Protein AF-A0A800DNU8-F1 (afdb_monomer)

pLDDT: mean 86.19, std 14.52, range [31.02, 97.62]

Secondary structure (DSSP, 8-state):
-PPPTTEEEEEEEEEEE--HHHHHHHHHHHHHHHHHHHHHHHHHHHHHHHHHHHHHHH---PPP--HHHHHHHHHHHHT--HHHHHHHHHHHHHHHHHHHHHHHHHHHHHHHHHHHHHHHHHH---HHHHHHHHHHHHHHHHHHHHHHHHHHTT--PPP-TT-HHHHHHHHTTSS-HHHHHHHHH-EEEE---TTSTTS-SSEEEEEETTEEEEEEE-GGG--STT---EEEEEEEE-HHHHHHHHHHHHTT---EEEEEE-TTS-EEEEEEEEEE--------TT---------

Mean predicted aligned error: 9.0 Å

Radius of gyration: 24.78 Å; Cα contacts (8 Å, |Δi|>4): 376; chains: 1; bounding box: 62×66×59 Å

Foldseek 3Di:
DPDDPFKDKDKFKWFWDFDPVCLVLVLLLLQLLLVLLVQLLVVVQVQLLVCLVCCVPPVDDDDHPPLVVSLVVSCVVSLFDSQSSNVSNVVSVVVLVVQLVVLVVLLVVLVVVLVVLVVVLVVDPDPVVNVVSVVVSVVSVVVNVVSVVCNVSVHGPDDDQLDPVVVVCVVVVNDDPVRSSCSRRFKGKWWFDPVDFQQTDQWHWDQDPVAIKIKGFSSNPPPDDDGGDIGITDIGGDPVCRVVVVVCVVVRFHWMWMWGQDPVRITMIIIIGMDGHPPPPDDCPVHDDDDDPDD

Nearest PDB structures (foldseek):
  3a8p-assembly1_A  TM=5.019E-01  e=1.458E-01  Mus musculus
  4l0r-assembly1_A  TM=8.078E-01  e=3.879E+00  Homo sapiens
  4l0r-assembly1_B  TM=8.069E-01  e=5.446E+00  Homo sapiens
  6h2d-assembly1_R  TM=3.358E-01  e=1.967E+00  Aeromonas hydrophila subsp. hydrophila AL09-71
  4afl-assembly2_F  TM=3.976E-01  e=5.763E+00  Homo sapiens

Sequence (295 aa):
MPRSENTLTTTIVGEWIISEDDKKDVDDEMRLFQCAVRIAFNRLLDGISKRHRQSQEKGLALSPCLFGDVEKLVASMFNINSRYAKDAVMQARSIISSQKELVKQHKDEKERAIKGLRKKLDSISNEDKRESISAKIEQLQQELLILEQHIENSTIPKVIFGGRENFEKRVNGKLSNADWKNLRNNKLYSRGDKSKEGGNLNTKIEIVPEGFSLSVAISHKVESPKTAPRVTGKLFLDVRRRERLREHLEDGGIYSIELIRGLDNVYRVHITFDEFVPCQVVSFSAGAIGVDVNP

Solvent-accessible surface area (backbone atoms only — not comparable to full-atom values): 16549 Å² total; per-residue (Å²): 130,86,79,65,98,46,60,46,80,47,74,49,69,30,39,52,51,62,59,80,83,52,46,60,55,53,49,50,46,16,33,40,45,33,49,33,20,53,53,34,34,53,52,53,49,52,55,48,58,53,45,60,54,45,50,75,73,60,83,52,89,74,79,68,87,43,70,66,55,52,26,52,50,35,13,66,75,52,45,37,45,70,64,54,18,46,40,22,42,50,50,22,49,52,50,55,52,50,48,50,52,48,47,52,52,53,42,58,50,46,53,52,48,44,56,53,49,54,60,49,50,76,72,52,83,55,62,73,61,40,51,55,51,50,54,52,42,52,54,49,49,57,56,42,52,55,42,50,52,26,60,77,70,72,48,66,80,90,82,54,84,49,40,61,68,54,48,52,31,39,74,70,68,75,36,54,74,65,58,52,50,42,59,45,22,31,42,40,64,44,69,37,38,92,94,42,88,74,15,18,88,54,55,31,74,44,87,44,99,94,48,37,34,39,33,38,53,33,39,70,68,50,86,55,101,82,65,50,53,66,54,67,26,45,38,48,60,56,76,89,56,46,57,62,52,47,55,39,52,75,72,65,44,49,39,28,39,41,38,36,49,45,97,85,70,48,35,34,36,37,40,36,34,74,43,79,50,80,82,80,79,84,67,62,89,84,58,82,84,87,79,86,82,80,130

Structure (mmCIF, N/CA/C/O backbone):
data_AF-A0A800DNU8-F1
#
_entry.id   AF-A0A800DNU8-F1
#
loop_
_atom_site.group_PDB
_atom_site.id
_atom_site.type_symbol
_atom_site.label_atom_id
_atom_site.label_alt_id
_atom_site.label_comp_id
_atom_site.label_asym_id
_atom_site.label_entity_id
_atom_site.label_seq_id
_atom_site.pdbx_PDB_ins_code
_atom_site.Cartn_x
_atom_site.Cartn_y
_atom_site.Cartn_z
_atom_site.occupancy
_atom_site.B_iso_or_equiv
_atom_site.auth_seq_id
_atom_site.auth_comp_id
_atom_site.auth_asym_id
_atom_site.auth_atom_id
_atom_site.pdbx_PDB_model_num
ATOM 1 N N . MET A 1 1 ? 15.092 10.674 9.848 1.00 34.03 1 MET A N 1
ATOM 2 C CA . MET A 1 1 ? 15.661 11.996 9.528 1.00 34.03 1 MET A CA 1
ATOM 3 C C . MET A 1 1 ? 14.674 13.029 10.045 1.00 34.03 1 MET A C 1
ATOM 5 O O . MET A 1 1 ? 13.503 12.886 9.705 1.00 34.03 1 MET A O 1
ATOM 9 N N . PRO A 1 2 ? 15.077 13.966 10.918 1.00 31.02 2 PRO A N 1
ATOM 10 C CA . PRO A 1 2 ? 14.226 15.101 11.267 1.00 31.02 2 PRO A CA 1
ATOM 11 C C . PRO A 1 2 ? 13.916 15.891 9.986 1.00 31.02 2 PRO A C 1
ATOM 13 O O . PRO A 1 2 ? 14.801 16.069 9.148 1.00 31.02 2 PRO A O 1
ATOM 16 N N . ARG A 1 3 ? 12.647 16.262 9.790 1.00 38.47 3 ARG A N 1
ATOM 17 C CA . ARG A 1 3 ? 12.198 17.050 8.634 1.00 38.47 3 ARG A CA 1
ATOM 18 C C . ARG A 1 3 ? 12.849 18.430 8.719 1.00 38.47 3 ARG A C 1
ATOM 20 O O . ARG A 1 3 ? 12.732 19.074 9.756 1.00 38.47 3 ARG A O 1
ATOM 27 N N . SER A 1 4 ? 13.537 18.868 7.667 1.00 48.34 4 SER A N 1
ATOM 28 C CA . SER A 1 4 ? 13.873 20.283 7.522 1.00 48.34 4 SER A CA 1
ATOM 29 C C . SER A 1 4 ? 12.564 21.052 7.338 1.00 48.34 4 SER A C 1
ATOM 31 O O . SER A 1 4 ? 11.696 20.618 6.580 1.00 48.34 4 SER A O 1
ATOM 33 N N . GLU A 1 5 ? 12.410 22.172 8.042 1.00 56.84 5 GLU A N 1
ATOM 34 C CA . GLU A 1 5 ? 11.156 22.939 8.164 1.00 56.84 5 GLU A CA 1
ATOM 35 C C . GLU A 1 5 ? 10.593 23.482 6.829 1.00 56.84 5 GLU A C 1
ATOM 37 O O . GLU A 1 5 ? 9.474 23.978 6.802 1.00 56.84 5 GLU A O 1
ATOM 42 N N . ASN A 1 6 ? 11.302 23.298 5.706 1.00 67.88 6 ASN A N 1
ATOM 43 C CA . ASN A 1 6 ? 10.993 23.871 4.390 1.00 67.88 6 ASN A CA 1
ATOM 44 C C . ASN A 1 6 ? 10.852 22.821 3.266 1.00 67.88 6 ASN A C 1
ATOM 46 O O . ASN A 1 6 ? 11.258 23.061 2.129 1.00 67.88 6 ASN A O 1
ATOM 50 N N . THR A 1 7 ? 10.333 21.628 3.567 1.00 74.50 7 THR A N 1
ATOM 51 C CA . THR A 1 7 ? 10.088 20.587 2.548 1.00 74.50 7 THR A CA 1
ATOM 52 C C . THR A 1 7 ? 8.614 20.202 2.486 1.00 74.50 7 THR A C 1
ATOM 54 O O . THR A 1 7 ? 7.995 19.921 3.513 1.00 74.50 7 THR A O 1
ATOM 57 N N . LEU A 1 8 ? 8.047 20.192 1.276 1.00 84.00 8 LEU A N 1
ATOM 58 C CA . LEU A 1 8 ? 6.705 19.681 1.005 1.00 84.00 8 LEU A CA 1
ATOM 59 C C . LEU A 1 8 ? 6.810 18.346 0.276 1.00 84.00 8 LEU A C 1
ATOM 61 O O . LEU A 1 8 ? 7.492 18.234 -0.737 1.00 84.00 8 LEU A O 1
ATOM 65 N N . THR A 1 9 ? 6.104 17.334 0.771 1.00 87.12 9 THR A N 1
ATOM 66 C CA . THR A 1 9 ? 5.985 16.057 0.066 1.00 87.12 9 THR A CA 1
ATOM 67 C C . THR A 1 9 ? 4.894 16.168 -0.996 1.00 87.12 9 THR A C 1
ATOM 69 O O . THR A 1 9 ? 3.708 16.272 -0.672 1.00 87.12 9 THR A O 1
ATOM 72 N N . THR A 1 10 ? 5.285 16.094 -2.264 1.00 88.81 10 THR A N 1
ATOM 73 C CA . THR A 1 10 ? 4.386 16.135 -3.419 1.00 88.81 10 THR A CA 1
ATOM 74 C C . THR A 1 10 ? 4.159 14.719 -3.947 1.00 88.81 10 THR A C 1
ATOM 76 O O . THR A 1 10 ? 5.077 13.903 -4.016 1.00 88.81 10 THR A O 1
ATOM 79 N N . THR A 1 11 ? 2.908 14.391 -4.295 1.00 92.62 11 THR A N 1
ATOM 80 C CA . THR A 1 11 ? 2.564 13.130 -4.972 1.00 92.62 11 THR A CA 1
ATOM 81 C C . THR A 1 11 ? 1.846 13.404 -6.283 1.00 92.62 11 THR A C 1
ATOM 83 O O . THR A 1 11 ? 0.789 14.034 -6.313 1.00 92.62 11 THR A O 1
ATOM 86 N N . ILE A 1 12 ? 2.407 12.882 -7.366 1.00 93.50 12 ILE A N 1
ATOM 87 C CA . ILE A 1 12 ? 1.859 12.949 -8.715 1.00 93.50 12 ILE A CA 1
ATOM 88 C C . ILE A 1 12 ? 1.303 11.576 -9.079 1.00 93.50 12 ILE A C 1
ATOM 90 O O . ILE A 1 12 ? 1.963 10.561 -8.885 1.00 93.50 12 ILE A O 1
ATOM 94 N N . VAL A 1 13 ? 0.088 11.546 -9.626 1.00 94.38 13 VAL A N 1
ATOM 95 C CA . VAL A 1 13 ? -0.529 10.314 -10.133 1.00 94.38 13 VAL A CA 1
ATOM 96 C C . VAL A 1 13 ? -0.537 10.330 -11.656 1.00 94.38 13 VAL A C 1
ATOM 98 O O . VAL A 1 13 ? -0.956 11.331 -12.248 1.00 94.38 13 VAL A O 1
ATOM 101 N N . GLY A 1 14 ? -0.092 9.224 -12.247 1.00 94.94 14 GLY A N 1
ATOM 102 C CA . GLY A 1 14 ? -0.106 8.945 -13.681 1.00 94.94 14 GLY A CA 1
ATOM 103 C C . GLY A 1 14 ? -0.640 7.562 -14.025 1.00 94.94 14 GLY A C 1
ATOM 104 O O . GLY A 1 14 ? -0.956 6.768 -13.138 1.00 94.94 14 GLY A O 1
ATOM 105 N N . GLU A 1 15 ? -0.687 7.270 -15.319 1.00 96.44 15 GLU A N 1
ATOM 106 C CA . GLU A 1 15 ? -1.059 5.968 -15.874 1.00 96.44 15 GLU A CA 1
ATOM 107 C C . GLU A 1 15 ? 0.114 5.371 -16.651 1.00 96.44 15 GLU A C 1
ATOM 109 O O . GLU A 1 15 ? 0.779 6.062 -17.422 1.00 96.44 15 GLU A O 1
ATOM 114 N N . TRP A 1 16 ? 0.382 4.085 -16.441 1.00 97.50 16 TRP A N 1
ATOM 115 C CA . TRP A 1 16 ? 1.446 3.358 -17.123 1.00 97.50 16 TRP A CA 1
ATOM 116 C C . TRP A 1 16 ? 0.864 2.393 -18.146 1.00 97.50 16 TRP A C 1
ATOM 118 O O . TRP A 1 16 ? 0.091 1.498 -17.805 1.00 97.50 16 TRP A O 1
ATOM 128 N N . ILE A 1 17 ? 1.244 2.585 -19.406 1.00 96.44 17 ILE A N 1
ATOM 129 C CA . ILE A 1 17 ? 0.778 1.777 -20.529 1.00 96.44 17 ILE A CA 1
ATOM 130 C C . ILE A 1 17 ? 1.923 0.884 -20.996 1.00 96.44 17 ILE A C 1
ATOM 132 O O . ILE A 1 17 ? 2.967 1.375 -21.429 1.00 96.44 17 ILE A O 1
ATOM 136 N N . ILE A 1 18 ? 1.698 -0.425 -20.904 1.00 96.38 18 ILE A N 1
ATOM 137 C CA . ILE A 1 18 ? 2.615 -1.499 -21.302 1.00 96.38 18 ILE A CA 1
ATOM 138 C C . ILE A 1 18 ? 1.934 -2.431 -22.302 1.00 96.38 18 ILE A C 1
ATOM 140 O O . ILE A 1 18 ? 0.709 -2.400 -22.443 1.00 96.38 18 ILE A O 1
ATOM 144 N N . SER A 1 19 ? 2.730 -3.255 -22.985 1.00 95.31 19 SER A N 1
ATOM 145 C CA . SER A 1 19 ? 2.210 -4.286 -23.884 1.00 95.31 19 SER A CA 1
ATOM 146 C C . SER A 1 19 ? 1.381 -5.327 -23.115 1.00 95.31 19 SER A C 1
ATOM 148 O O . SER A 1 19 ? 1.588 -5.530 -21.916 1.00 95.31 19 SER A O 1
ATOM 150 N N . GLU A 1 20 ? 0.438 -5.994 -23.789 1.00 93.00 20 GLU A N 1
ATOM 151 C CA . GLU A 1 20 ? -0.342 -7.078 -23.167 1.00 93.00 20 GLU A CA 1
ATOM 152 C C . GLU A 1 20 ? 0.546 -8.254 -22.735 1.00 93.00 20 GLU A C 1
ATOM 154 O O . GLU A 1 20 ? 0.301 -8.846 -21.683 1.00 93.00 20 GLU A O 1
ATOM 159 N N . ASP A 1 21 ? 1.607 -8.543 -23.495 1.00 92.88 21 ASP A N 1
ATOM 160 C CA . ASP A 1 21 ? 2.536 -9.643 -23.216 1.00 92.88 21 ASP A CA 1
ATOM 161 C C . ASP A 1 21 ? 3.320 -9.413 -21.912 1.00 92.88 21 ASP A C 1
ATOM 163 O O . ASP A 1 21 ? 3.569 -10.353 -21.154 1.00 92.88 21 ASP A O 1
ATOM 167 N N . ASP A 1 22 ? 3.632 -8.152 -21.594 1.00 94.88 22 ASP A N 1
ATOM 168 C CA . ASP A 1 22 ? 4.382 -7.782 -20.390 1.00 94.88 22 ASP A CA 1
ATOM 169 C C . ASP A 1 22 ? 3.526 -7.747 -19.115 1.00 94.88 22 ASP A C 1
ATOM 171 O O . ASP A 1 22 ? 4.057 -7.837 -18.000 1.00 94.88 22 ASP A O 1
ATOM 175 N N . LYS A 1 23 ? 2.196 -7.609 -19.236 1.00 95.25 23 LYS A N 1
ATOM 176 C CA . LYS A 1 23 ? 1.308 -7.445 -18.069 1.00 95.25 23 LYS A CA 1
ATOM 177 C C . LYS A 1 23 ? 1.445 -8.585 -17.081 1.00 95.25 23 LYS A C 1
ATOM 179 O O . LYS A 1 23 ? 1.526 -8.347 -15.877 1.00 95.25 23 LYS A O 1
ATOM 184 N N . LYS A 1 24 ? 1.518 -9.818 -17.586 1.00 95.00 24 LYS A N 1
ATOM 185 C CA . LYS A 1 24 ? 1.626 -11.010 -16.744 1.00 95.00 24 LYS A CA 1
ATOM 186 C C . LYS A 1 24 ? 2.864 -10.949 -15.844 1.00 95.00 24 LYS A C 1
ATOM 188 O O . LYS A 1 24 ? 2.782 -11.300 -14.670 1.00 95.00 24 LYS A O 1
ATOM 193 N N . ASP A 1 25 ? 3.990 -10.488 -16.376 1.00 94.94 25 ASP A N 1
ATOM 194 C CA . ASP A 1 25 ? 5.250 -10.419 -15.638 1.00 94.94 25 ASP A CA 1
ATOM 195 C C . ASP A 1 25 ? 5.205 -9.353 -14.550 1.00 94.94 25 ASP A C 1
ATOM 197 O O . ASP A 1 25 ? 5.619 -9.589 -13.413 1.00 94.94 25 ASP A O 1
ATOM 201 N N . VAL A 1 26 ? 4.644 -8.191 -14.880 1.00 96.25 26 VAL A N 1
ATOM 202 C CA . VAL A 1 26 ? 4.406 -7.126 -13.905 1.00 96.25 26 VAL A CA 1
ATOM 203 C C . VAL A 1 26 ? 3.477 -7.625 -12.802 1.00 96.25 26 VAL A C 1
ATOM 205 O O . VAL A 1 26 ? 3.781 -7.463 -11.622 1.00 96.25 26 VAL A O 1
ATOM 208 N N . ASP A 1 27 ? 2.374 -8.278 -13.159 1.00 96.44 27 ASP A N 1
ATOM 209 C CA . ASP A 1 27 ? 1.398 -8.801 -12.205 1.00 96.44 27 ASP A CA 1
ATOM 210 C C . ASP A 1 27 ? 1.998 -9.850 -11.264 1.00 96.44 27 ASP A C 1
ATOM 212 O O . ASP A 1 27 ? 1.711 -9.853 -10.061 1.00 96.44 27 ASP A O 1
ATOM 216 N N . ASP A 1 28 ? 2.843 -10.735 -11.793 1.00 96.06 28 ASP A N 1
ATOM 217 C CA . ASP A 1 28 ? 3.558 -11.726 -11.000 1.00 96.06 28 ASP A CA 1
ATOM 218 C C . ASP A 1 28 ? 4.558 -11.059 -10.043 1.00 96.06 28 ASP A C 1
ATOM 220 O O . ASP A 1 28 ? 4.588 -11.419 -8.862 1.00 96.06 28 ASP A O 1
ATOM 224 N N . GLU A 1 29 ? 5.292 -10.032 -10.483 1.00 96.50 29 GLU A N 1
ATOM 225 C CA . GLU A 1 29 ? 6.184 -9.252 -9.614 1.00 96.50 29 GLU A CA 1
ATOM 226 C C . GLU A 1 29 ? 5.400 -8.542 -8.493 1.00 96.50 29 GLU A C 1
ATOM 228 O O . GLU A 1 29 ? 5.765 -8.637 -7.317 1.00 96.50 29 GLU A O 1
ATOM 233 N N . MET A 1 30 ? 4.272 -7.896 -8.818 1.00 96.94 30 MET A N 1
ATOM 234 C CA . MET A 1 30 ? 3.383 -7.253 -7.838 1.00 96.94 30 MET A CA 1
ATOM 235 C C . MET A 1 30 ? 2.852 -8.269 -6.820 1.00 96.94 30 MET A C 1
ATOM 237 O O . MET A 1 30 ? 2.873 -8.031 -5.607 1.00 96.94 30 MET A O 1
ATOM 241 N N . ARG A 1 31 ? 2.420 -9.444 -7.290 1.00 97.12 31 ARG A N 1
ATOM 242 C CA . ARG A 1 31 ? 1.932 -10.533 -6.439 1.00 97.12 31 ARG A CA 1
ATOM 243 C C . ARG A 1 31 ? 3.013 -11.038 -5.493 1.00 97.12 31 ARG A C 1
ATOM 245 O O . ARG A 1 31 ? 2.729 -11.214 -4.305 1.00 97.12 31 ARG A O 1
ATOM 252 N N . LEU A 1 32 ? 4.222 -11.285 -5.992 1.00 96.88 32 LEU A N 1
ATOM 253 C CA . LEU A 1 32 ? 5.355 -11.753 -5.191 1.00 96.88 32 LEU A CA 1
ATOM 254 C C . LEU A 1 32 ? 5.764 -10.709 -4.151 1.00 96.88 32 LEU A C 1
ATOM 256 O O . LEU A 1 32 ? 5.906 -11.046 -2.974 1.00 96.88 32 LEU A O 1
ATOM 260 N N . PHE A 1 33 ? 5.834 -9.436 -4.542 1.00 97.56 33 PHE A N 1
ATOM 261 C CA . PHE A 1 33 ? 6.095 -8.333 -3.626 1.00 97.56 33 PHE A CA 1
ATOM 262 C C . PHE A 1 33 ? 5.034 -8.249 -2.514 1.00 97.56 33 PHE A C 1
ATOM 264 O O . PHE A 1 33 ? 5.373 -8.218 -1.331 1.00 97.56 33 PHE A O 1
ATOM 271 N N . GLN A 1 34 ? 3.739 -8.311 -2.844 1.00 97.50 34 GLN A N 1
ATOM 272 C CA . GLN A 1 34 ? 2.673 -8.296 -1.831 1.00 97.50 34 GLN A CA 1
ATOM 273 C C . GLN A 1 34 ? 2.665 -9.547 -0.943 1.00 97.50 34 GLN A C 1
ATOM 275 O O . GLN A 1 34 ? 2.322 -9.471 0.240 1.00 97.50 34 GLN A O 1
ATOM 280 N N . CYS A 1 35 ? 3.055 -10.712 -1.464 1.00 96.69 35 CYS A N 1
ATOM 281 C CA . CYS A 1 35 ? 3.311 -11.889 -0.635 1.00 96.69 35 CYS A CA 1
ATOM 282 C C . CYS A 1 35 ? 4.454 -11.634 0.359 1.00 96.69 35 CYS A C 1
ATOM 284 O O . CYS A 1 35 ? 4.276 -11.905 1.550 1.00 96.69 35 CYS A O 1
ATOM 286 N N . ALA A 1 36 ? 5.571 -11.062 -0.100 1.00 97.00 36 ALA A N 1
ATOM 287 C CA . ALA A 1 36 ? 6.713 -10.710 0.739 1.00 97.00 36 ALA A CA 1
ATOM 288 C C . ALA A 1 36 ? 6.324 -9.739 1.860 1.00 97.00 36 ALA A C 1
ATOM 290 O O . ALA A 1 36 ? 6.652 -9.994 3.018 1.00 97.00 36 ALA A O 1
ATOM 291 N N . VAL A 1 37 ? 5.543 -8.695 1.557 1.00 97.62 37 VAL A N 1
ATOM 292 C CA . VAL A 1 37 ? 5.024 -7.739 2.553 1.00 97.62 37 VAL A CA 1
ATOM 293 C C . VAL A 1 37 ? 4.217 -8.455 3.635 1.00 97.62 37 VAL A C 1
ATOM 295 O O . VAL A 1 37 ? 4.428 -8.224 4.824 1.00 97.62 37 VAL A O 1
ATOM 298 N N . ARG A 1 38 ? 3.311 -9.362 3.251 1.00 96.38 38 ARG A N 1
ATOM 299 C CA . ARG A 1 38 ? 2.468 -10.102 4.206 1.00 96.38 38 ARG A CA 1
ATOM 300 C C . ARG A 1 38 ? 3.269 -11.045 5.095 1.00 96.38 38 ARG A C 1
ATOM 302 O O . ARG A 1 38 ? 3.017 -11.110 6.297 1.00 96.38 38 ARG A O 1
ATOM 309 N N . ILE A 1 39 ? 4.224 -11.776 4.519 1.00 95.25 39 ILE A N 1
ATOM 310 C CA . ILE A 1 39 ? 5.098 -12.654 5.302 1.00 95.25 39 ILE A CA 1
ATOM 311 C C . ILE A 1 39 ? 5.967 -11.823 6.242 1.00 95.25 39 ILE A C 1
ATOM 313 O O . ILE A 1 39 ? 6.017 -12.131 7.431 1.00 95.25 39 ILE A O 1
ATOM 317 N N . ALA A 1 40 ? 6.582 -10.744 5.754 1.00 94.44 40 ALA A N 1
ATOM 318 C CA . ALA A 1 40 ? 7.363 -9.835 6.584 1.00 94.44 40 ALA A CA 1
ATOM 319 C C . ALA A 1 40 ? 6.523 -9.265 7.734 1.00 94.44 40 ALA A C 1
ATOM 321 O O . ALA A 1 40 ? 6.962 -9.301 8.878 1.00 94.44 40 ALA A O 1
ATOM 322 N N . PHE A 1 41 ? 5.297 -8.816 7.461 1.00 95.19 41 PHE A N 1
ATOM 323 C CA . PHE A 1 41 ? 4.365 -8.311 8.469 1.00 95.19 41 PHE A CA 1
ATOM 324 C C . PHE A 1 41 ? 4.115 -9.332 9.584 1.00 95.19 41 PHE A C 1
ATOM 326 O O . PHE A 1 41 ? 4.323 -9.020 10.756 1.00 95.19 41 PHE A O 1
ATOM 333 N N . ASN A 1 42 ? 3.758 -10.570 9.232 1.00 92.38 42 ASN A N 1
ATOM 334 C CA . ASN A 1 42 ? 3.517 -11.624 10.219 1.00 92.38 42 ASN A CA 1
ATOM 335 C C . ASN A 1 42 ? 4.786 -11.963 11.017 1.00 92.38 42 ASN A C 1
ATOM 337 O O . ASN A 1 42 ? 4.734 -12.060 12.238 1.00 92.38 42 ASN A O 1
ATOM 341 N N . ARG A 1 43 ? 5.946 -12.073 10.355 1.00 90.44 43 ARG A N 1
ATOM 342 C CA . ARG A 1 43 ? 7.224 -12.369 11.028 1.00 90.44 43 ARG A CA 1
ATOM 343 C C . ARG A 1 43 ? 7.656 -11.260 11.981 1.00 90.44 43 ARG A C 1
ATOM 345 O O . ARG A 1 43 ? 8.165 -11.548 13.062 1.00 90.44 43 ARG A O 1
ATOM 352 N N . LEU A 1 44 ? 7.439 -10.003 11.601 1.00 88.38 44 LEU A N 1
ATOM 353 C CA . LEU A 1 44 ? 7.712 -8.855 12.459 1.00 88.38 44 LEU A CA 1
ATOM 354 C C . LEU A 1 44 ? 6.794 -8.853 13.685 1.00 88.38 44 LEU A C 1
ATOM 356 O O . LEU A 1 44 ? 7.280 -8.596 14.785 1.00 88.38 44 LEU A O 1
ATOM 360 N N . LEU A 1 45 ? 5.509 -9.186 13.524 1.00 86.44 45 LEU A N 1
ATOM 361 C CA . LEU A 1 45 ? 4.582 -9.336 14.649 1.00 86.44 45 LEU A CA 1
ATOM 362 C C . LEU A 1 45 ? 4.973 -10.497 15.568 1.00 86.44 45 LEU A C 1
ATOM 364 O O . LEU A 1 45 ? 5.081 -10.283 16.771 1.00 86.44 45 LEU A O 1
ATOM 368 N N . ASP A 1 46 ? 5.289 -11.676 15.026 1.00 81.38 46 ASP A N 1
ATOM 369 C CA . ASP A 1 46 ? 5.748 -12.828 15.815 1.00 81.38 46 ASP A CA 1
ATOM 370 C C . ASP A 1 46 ? 7.006 -12.488 16.629 1.00 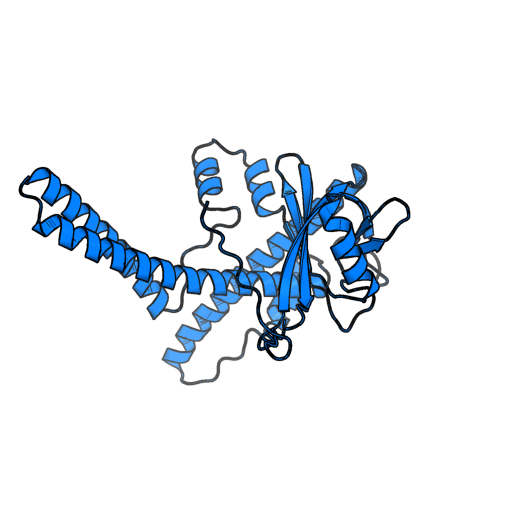81.38 46 ASP A C 1
ATOM 372 O O . ASP A 1 46 ? 7.114 -12.826 17.810 1.00 81.38 46 ASP A O 1
ATOM 376 N N . GLY A 1 47 ? 7.964 -11.794 16.005 1.00 70.50 47 GLY A N 1
ATOM 377 C CA . GLY A 1 47 ? 9.186 -11.327 16.656 1.00 70.50 47 GLY A CA 1
ATOM 378 C C . GLY A 1 47 ? 8.931 -10.269 17.735 1.00 70.50 47 GLY A C 1
ATOM 379 O O . GLY A 1 47 ? 9.668 -10.203 18.716 1.00 70.50 47 GLY A O 1
ATOM 380 N N . ILE A 1 48 ? 7.888 -9.442 17.604 1.00 57.03 48 ILE A N 1
ATOM 381 C CA . ILE A 1 48 ? 7.423 -8.534 18.669 1.00 57.03 48 ILE A CA 1
ATOM 382 C C . ILE A 1 48 ? 6.782 -9.347 19.808 1.00 57.03 48 ILE A C 1
ATOM 384 O O . ILE A 1 48 ? 7.158 -9.178 20.966 1.00 57.03 48 ILE A O 1
ATOM 388 N N . SER A 1 49 ? 5.889 -10.288 19.496 1.00 55.19 49 SER A N 1
ATOM 389 C CA . SER A 1 49 ? 5.179 -11.107 20.488 1.00 55.19 49 SER A CA 1
ATOM 390 C C . SER A 1 49 ? 6.094 -12.042 21.288 1.00 55.19 49 SER A C 1
ATOM 392 O O . SER A 1 49 ? 5.815 -12.318 22.455 1.00 55.19 49 SER A O 1
ATOM 394 N N . LYS A 1 50 ? 7.183 -12.544 20.690 1.00 55.84 50 LYS A N 1
ATOM 395 C CA . LYS A 1 50 ? 8.211 -13.326 21.401 1.00 55.84 50 LYS A CA 1
ATOM 396 C C . LYS A 1 50 ? 9.103 -12.444 22.284 1.00 55.84 50 LYS A C 1
ATOM 398 O O . LYS A 1 50 ? 9.477 -12.881 23.369 1.00 55.84 50 LYS A O 1
ATOM 403 N N . ARG A 1 51 ? 9.385 -11.201 21.861 1.00 52.81 51 ARG A N 1
ATOM 404 C CA . ARG A 1 51 ? 10.141 -10.208 22.647 1.00 52.81 51 ARG A CA 1
ATOM 405 C C . ARG A 1 51 ? 9.419 -9.797 23.926 1.00 52.81 51 ARG A C 1
ATOM 407 O O . ARG A 1 51 ? 10.038 -9.862 24.977 1.00 52.81 51 ARG A O 1
ATOM 414 N N . HIS A 1 52 ? 8.130 -9.453 23.848 1.00 49.97 52 HIS A N 1
ATOM 415 C CA . HIS A 1 52 ? 7.346 -9.064 25.031 1.00 49.97 52 HIS A CA 1
ATOM 416 C C . HIS A 1 52 ? 7.283 -10.171 26.096 1.00 49.97 52 HIS A C 1
ATOM 418 O O . HIS A 1 52 ? 7.417 -9.881 27.281 1.00 49.97 52 HIS A O 1
ATOM 424 N N . ARG A 1 53 ? 7.157 -11.441 25.682 1.00 50.34 53 ARG A N 1
ATOM 425 C CA . ARG A 1 53 ? 7.169 -12.590 26.605 1.00 50.34 53 ARG A CA 1
ATOM 426 C C . ARG A 1 53 ? 8.533 -12.806 27.267 1.00 50.34 53 ARG A C 1
ATOM 428 O O . ARG A 1 53 ? 8.616 -12.917 28.482 1.00 50.34 53 ARG A O 1
ATOM 435 N N . GLN A 1 54 ? 9.618 -12.801 26.492 1.00 50.78 54 GLN A N 1
ATOM 436 C CA . GLN A 1 54 ? 10.961 -13.044 27.038 1.00 50.78 54 GLN A CA 1
ATOM 437 C C . GLN A 1 54 ? 11.514 -11.864 27.860 1.00 50.78 54 GLN A C 1
ATOM 439 O O . GLN A 1 54 ? 12.272 -12.096 28.801 1.00 50.78 54 GLN A O 1
ATOM 444 N N . SER A 1 55 ? 11.133 -10.614 27.557 1.00 49.72 55 SER A N 1
ATOM 445 C CA . SER A 1 55 ? 11.531 -9.448 28.362 1.00 49.72 55 SER A CA 1
ATOM 446 C C . SER A 1 55 ? 10.877 -9.440 29.743 1.00 49.72 55 SER A C 1
ATOM 448 O O . SER A 1 55 ? 11.505 -8.992 30.695 1.00 49.72 55 SER A O 1
ATOM 450 N N . GLN A 1 56 ? 9.647 -9.954 29.859 1.00 49.88 56 GLN A N 1
ATOM 451 C CA . GLN A 1 56 ? 8.981 -10.142 31.151 1.00 49.88 56 GLN A CA 1
ATOM 452 C C . GLN A 1 56 ? 9.571 -11.315 31.945 1.00 49.88 56 GLN A C 1
ATOM 454 O O . GLN A 1 56 ? 9.642 -11.240 33.165 1.00 49.88 56 GLN A O 1
ATOM 459 N N . GLU A 1 57 ? 10.028 -12.377 31.275 1.00 50.38 57 GLU A N 1
ATOM 460 C CA . GLU A 1 57 ? 10.502 -13.588 31.958 1.00 50.38 57 GLU A CA 1
ATOM 461 C C . GLU A 1 57 ? 11.986 -13.578 32.359 1.00 50.38 57 GLU A C 1
ATOM 463 O O . GLU A 1 57 ? 12.341 -14.279 33.303 1.00 50.38 57 GLU A O 1
ATOM 468 N N . LYS A 1 58 ? 12.885 -12.877 31.645 1.00 42.84 58 LYS A N 1
ATOM 469 C CA . LYS A 1 58 ? 14.336 -13.141 31.802 1.00 42.84 58 LYS A CA 1
ATOM 470 C C . LYS A 1 58 ? 15.282 -11.951 31.922 1.00 42.84 58 LYS A C 1
ATOM 472 O O . LYS A 1 58 ? 16.472 -12.198 32.084 1.00 42.84 58 LYS A O 1
ATOM 477 N N . GLY A 1 59 ? 14.834 -10.695 31.833 1.00 47.50 59 GLY A N 1
ATOM 478 C CA . GLY A 1 59 ? 15.742 -9.535 31.955 1.00 47.50 59 GLY A CA 1
ATOM 479 C C . GLY A 1 59 ? 16.965 -9.571 31.013 1.00 47.50 59 GLY A C 1
ATOM 480 O O . GLY A 1 59 ? 17.960 -8.897 31.261 1.00 47.50 59 GLY A O 1
ATOM 481 N N . LEU A 1 60 ? 16.911 -10.380 29.947 1.00 44.59 60 LEU A N 1
ATOM 482 C CA . LEU A 1 60 ? 18.003 -10.636 29.012 1.00 44.59 60 LEU A CA 1
ATOM 483 C C . LEU A 1 60 ? 17.714 -9.925 27.690 1.00 44.59 60 LEU A C 1
ATOM 485 O O . LEU A 1 60 ? 16.590 -9.965 27.182 1.00 44.59 60 LEU A O 1
ATOM 489 N N . ALA A 1 61 ? 18.744 -9.313 27.106 1.00 42.34 61 ALA A N 1
ATOM 490 C CA . ALA A 1 61 ? 18.670 -8.706 25.784 1.00 42.34 61 ALA A CA 1
ATOM 491 C C . ALA A 1 61 ? 18.332 -9.779 24.735 1.00 42.34 61 ALA A C 1
ATOM 493 O O . ALA A 1 61 ? 19.156 -10.628 24.396 1.00 42.34 61 ALA A O 1
ATOM 494 N N . LEU A 1 62 ? 17.095 -9.757 24.236 1.00 44.25 62 LEU A N 1
ATOM 495 C CA . LEU A 1 62 ? 16.662 -10.627 23.149 1.00 44.25 62 LEU A CA 1
ATOM 496 C C . LEU A 1 62 ? 17.512 -10.382 21.901 1.00 44.25 62 LEU A C 1
ATOM 498 O O . LEU A 1 62 ? 17.568 -9.261 21.392 1.00 44.25 62 LEU A O 1
ATOM 502 N N . SER A 1 63 ? 18.091 -11.460 21.371 1.00 43.31 63 SER A N 1
ATOM 503 C CA . SER A 1 63 ? 18.734 -11.452 20.060 1.00 43.31 63 SER A CA 1
ATOM 504 C C . SER A 1 63 ? 17.701 -11.030 19.002 1.00 43.31 63 SER A C 1
ATOM 506 O O . SER A 1 63 ? 16.625 -11.639 18.932 1.00 43.31 63 SER A O 1
ATOM 508 N N . PRO A 1 64 ? 17.949 -9.966 18.217 1.00 47.09 64 PRO A N 1
ATOM 509 C CA . PRO A 1 64 ? 16.999 -9.507 17.219 1.00 47.09 64 PRO A CA 1
ATOM 510 C C . PRO A 1 64 ? 16.736 -10.633 16.217 1.00 47.09 64 PRO A C 1
ATOM 512 O O . PRO A 1 64 ? 17.679 -11.217 15.695 1.00 47.09 64 PRO A O 1
ATOM 515 N N . CYS A 1 65 ? 15.481 -10.873 15.834 1.00 52.06 65 CYS A N 1
ATOM 516 C CA . CYS A 1 65 ? 15.254 -11.205 14.430 1.00 52.06 65 CYS A CA 1
ATOM 517 C C . CYS A 1 65 ? 15.700 -9.955 13.666 1.00 52.06 65 CYS A C 1
ATOM 519 O O . CYS A 1 65 ? 14.964 -8.962 13.600 1.00 52.06 65 CYS A O 1
ATOM 521 N N . LEU A 1 66 ? 16.970 -9.932 13.258 1.00 63.66 66 LEU A N 1
ATOM 522 C CA . LEU A 1 66 ? 17.581 -8.754 12.671 1.00 63.66 66 LEU A CA 1
ATOM 523 C C . LEU A 1 66 ? 16.758 -8.454 11.422 1.00 63.66 66 LEU A C 1
ATOM 525 O O . LEU A 1 66 ? 16.376 -9.378 10.709 1.00 63.66 66 LEU A O 1
ATOM 529 N N . PHE A 1 67 ? 16.415 -7.196 11.151 1.00 70.75 67 PHE A N 1
ATOM 530 C CA . PHE A 1 67 ? 15.601 -6.874 9.969 1.00 70.75 67 PHE A CA 1
ATOM 531 C C . PHE A 1 67 ? 16.174 -7.518 8.693 1.00 70.75 67 PHE A C 1
ATOM 533 O O . PHE A 1 67 ? 15.417 -8.022 7.868 1.00 70.75 67 PHE A O 1
ATOM 540 N N . GLY A 1 68 ? 17.505 -7.632 8.627 1.00 75.38 68 GLY A N 1
ATOM 541 C CA . GLY A 1 68 ? 18.227 -8.363 7.590 1.00 75.38 68 GLY A CA 1
ATOM 542 C C . GLY A 1 68 ? 17.864 -9.848 7.447 1.00 75.38 68 GLY A C 1
ATOM 543 O O . GLY A 1 68 ? 17.915 -10.362 6.337 1.00 75.38 68 GLY A O 1
ATOM 544 N N . ASP A 1 69 ? 17.461 -10.548 8.504 1.00 83.69 69 ASP A N 1
ATOM 545 C CA . ASP A 1 69 ? 17.042 -11.954 8.429 1.00 83.69 69 ASP A CA 1
ATOM 546 C C . ASP A 1 69 ? 15.665 -12.087 7.784 1.00 83.69 69 ASP A C 1
ATOM 548 O O . ASP A 1 69 ? 15.451 -12.968 6.953 1.00 83.69 69 ASP A O 1
ATOM 552 N N . VAL A 1 70 ? 14.739 -11.177 8.112 1.00 88.81 70 VAL A N 1
ATOM 553 C CA . VAL A 1 70 ? 13.425 -11.127 7.455 1.00 88.81 70 VAL A CA 1
ATOM 554 C C . VAL A 1 70 ? 13.592 -10.730 5.990 1.00 88.81 70 VAL A C 1
ATOM 556 O O . VAL A 1 70 ? 12.970 -11.344 5.130 1.00 88.81 70 VAL A O 1
ATOM 559 N N . GLU A 1 71 ? 14.469 -9.765 5.695 1.00 89.88 71 GLU A N 1
ATOM 560 C CA . GLU A 1 71 ? 14.828 -9.377 4.325 1.00 89.88 71 GLU A CA 1
ATOM 561 C C . GLU A 1 71 ? 15.390 -10.565 3.530 1.00 89.88 71 GLU A C 1
ATOM 563 O O . GLU A 1 71 ? 14.905 -10.851 2.437 1.00 89.88 71 GLU A O 1
ATOM 568 N N . LYS A 1 72 ? 16.364 -11.302 4.084 1.00 89.00 72 LYS A N 1
ATOM 569 C CA . LYS A 1 72 ? 16.938 -12.501 3.448 1.00 89.00 72 LYS A CA 1
ATOM 570 C C . LYS A 1 72 ? 15.892 -13.594 3.239 1.00 89.00 72 LYS A C 1
ATOM 572 O O . LYS A 1 72 ? 15.867 -14.204 2.175 1.00 89.00 72 LYS A O 1
ATOM 577 N N . LEU A 1 73 ? 15.027 -13.818 4.230 1.00 90.94 73 LEU A N 1
ATOM 578 C CA . LEU A 1 73 ? 13.956 -14.810 4.167 1.00 90.94 73 LEU A CA 1
ATOM 579 C C . LEU A 1 73 ? 12.964 -14.501 3.044 1.00 90.94 73 LEU A C 1
ATOM 581 O O . LEU A 1 73 ? 12.616 -15.395 2.281 1.00 90.94 73 LEU A O 1
ATOM 585 N N . VAL A 1 74 ? 12.474 -13.261 2.949 1.00 92.69 74 VAL A N 1
ATOM 586 C CA . VAL A 1 74 ? 11.495 -12.918 1.906 1.00 92.69 74 VAL A CA 1
ATOM 587 C C . VAL A 1 74 ? 12.143 -12.838 0.526 1.00 92.69 74 VAL A C 1
ATOM 589 O O . VAL A 1 74 ? 11.507 -13.228 -0.448 1.00 92.69 74 VAL A O 1
ATOM 592 N N . ALA A 1 75 ? 13.408 -12.411 0.439 1.00 91.94 75 ALA A N 1
ATOM 593 C CA . ALA A 1 75 ? 14.168 -12.453 -0.80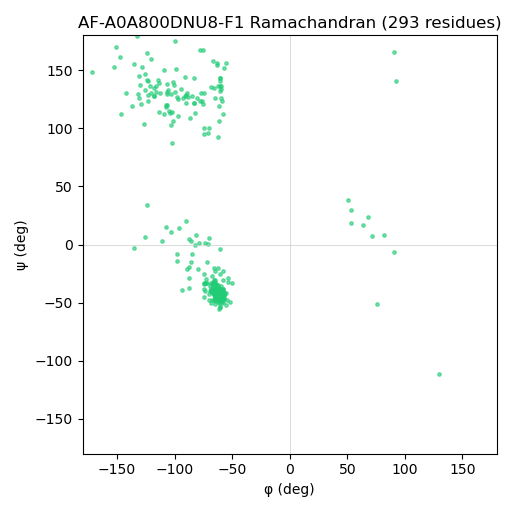7 1.00 91.94 75 ALA A CA 1
ATOM 594 C C . ALA A 1 75 ? 14.276 -13.887 -1.345 1.00 91.94 75 ALA A C 1
ATOM 596 O O . ALA A 1 75 ? 13.923 -14.132 -2.496 1.00 91.94 75 ALA A O 1
ATOM 597 N N . SER A 1 76 ? 14.696 -14.842 -0.504 1.00 90.44 76 SER A N 1
ATOM 598 C CA . SER A 1 76 ? 14.860 -16.240 -0.918 1.00 90.44 76 SER A CA 1
ATOM 599 C C . SER A 1 76 ? 13.528 -16.936 -1.194 1.00 90.44 76 SER A C 1
ATOM 601 O O . SER A 1 76 ? 13.411 -17.668 -2.170 1.00 90.44 76 SER A O 1
ATOM 603 N N . MET A 1 77 ? 12.505 -16.684 -0.375 1.00 91.44 77 MET A N 1
ATOM 604 C CA . MET A 1 77 ? 11.198 -17.334 -0.501 1.00 91.44 77 MET A CA 1
ATOM 605 C C . MET A 1 77 ? 10.447 -16.940 -1.774 1.00 91.44 77 MET A C 1
ATOM 607 O O . MET A 1 77 ? 9.705 -17.755 -2.318 1.00 91.44 77 MET A O 1
ATOM 611 N N . PHE A 1 78 ? 10.604 -15.694 -2.228 1.00 91.88 78 PHE A N 1
ATOM 612 C CA . PHE A 1 78 ? 9.860 -15.159 -3.370 1.00 91.88 78 PHE A CA 1
ATOM 613 C C . PHE A 1 78 ? 10.723 -14.907 -4.605 1.00 91.88 78 PHE A C 1
ATOM 615 O O . PHE A 1 78 ? 10.199 -14.417 -5.600 1.00 91.88 78 PHE A O 1
ATOM 622 N N . ASN A 1 79 ? 12.014 -15.247 -4.548 1.00 90.50 79 ASN A N 1
ATOM 623 C CA . ASN A 1 79 ? 12.991 -14.972 -5.601 1.00 90.50 79 ASN A CA 1
ATOM 624 C C . ASN A 1 79 ? 12.986 -13.498 -6.049 1.00 90.50 79 ASN A C 1
ATOM 626 O O . ASN A 1 79 ? 13.091 -13.196 -7.234 1.00 90.50 79 ASN A O 1
ATOM 630 N N . ILE A 1 80 ? 12.816 -12.575 -5.097 1.00 91.06 80 ILE A N 1
ATOM 631 C CA . ILE A 1 80 ? 12.831 -11.136 -5.373 1.00 91.06 80 ILE A CA 1
ATOM 632 C C . ILE A 1 80 ? 14.194 -10.545 -5.037 1.00 91.06 80 ILE A C 1
ATOM 634 O O . ILE A 1 80 ? 14.890 -11.001 -4.124 1.00 91.06 80 ILE A O 1
ATOM 638 N N . ASN A 1 81 ? 14.572 -9.479 -5.740 1.00 91.56 81 ASN A N 1
ATOM 639 C CA . ASN A 1 81 ? 15.843 -8.819 -5.464 1.00 91.56 81 ASN A CA 1
ATOM 640 C C . ASN A 1 81 ? 15.885 -8.215 -4.046 1.00 91.56 81 ASN A C 1
ATOM 642 O O . ASN A 1 81 ? 14.866 -7.880 -3.435 1.00 91.56 81 ASN A O 1
ATOM 646 N N . SER A 1 82 ? 17.099 -8.034 -3.523 1.00 90.44 82 SER A N 1
ATOM 647 C CA . SER A 1 82 ? 17.311 -7.569 -2.147 1.00 90.44 82 SER A CA 1
ATOM 648 C C . SER A 1 82 ? 16.722 -6.182 -1.867 1.00 90.44 82 SER A C 1
ATOM 650 O O . SER A 1 82 ? 16.382 -5.884 -0.721 1.00 90.44 82 SER A O 1
ATOM 652 N N . ARG A 1 83 ? 16.569 -5.329 -2.889 1.00 91.25 83 ARG A N 1
ATOM 653 C CA . ARG A 1 83 ? 15.953 -4.005 -2.745 1.00 91.25 83 ARG A CA 1
ATOM 654 C C . ARG A 1 83 ? 14.439 -4.120 -2.581 1.00 91.25 83 ARG A C 1
ATOM 656 O O . ARG A 1 83 ? 13.913 -3.531 -1.645 1.00 91.25 83 ARG A O 1
ATOM 663 N N . TYR A 1 84 ? 13.761 -4.941 -3.383 1.00 94.38 84 TYR A N 1
ATOM 664 C CA . TYR A 1 84 ? 12.340 -5.230 -3.178 1.00 94.38 84 TYR A CA 1
ATOM 665 C C . TYR A 1 84 ? 12.078 -5.932 -1.848 1.00 94.38 84 TYR A C 1
ATOM 667 O O . TYR A 1 84 ? 11.119 -5.586 -1.169 1.00 94.38 84 TYR A O 1
ATOM 675 N N . ALA A 1 85 ? 12.949 -6.846 -1.418 1.00 94.19 85 ALA A N 1
ATOM 676 C CA . ALA A 1 85 ? 12.836 -7.464 -0.099 1.00 94.19 85 ALA A CA 1
ATOM 677 C C . ALA A 1 85 ? 12.916 -6.429 1.040 1.00 94.19 85 ALA A C 1
ATOM 679 O O . ALA A 1 85 ? 12.072 -6.423 1.938 1.00 94.19 85 ALA A O 1
ATOM 680 N N . LYS A 1 86 ? 13.886 -5.507 0.973 1.00 93.19 86 LYS A N 1
ATOM 681 C CA . LYS A 1 86 ? 14.005 -4.375 1.909 1.00 93.19 86 LYS A CA 1
ATOM 682 C C . LYS A 1 86 ? 12.769 -3.485 1.893 1.00 93.19 86 LYS A C 1
ATOM 684 O O . LYS A 1 86 ? 12.263 -3.122 2.953 1.00 93.19 86 LYS A O 1
ATOM 689 N N . ASP A 1 87 ? 12.275 -3.153 0.707 1.00 95.38 87 ASP A N 1
ATOM 690 C CA . ASP A 1 87 ? 11.113 -2.285 0.532 1.00 95.38 87 ASP A CA 1
ATOM 691 C C . ASP A 1 87 ? 9.831 -2.960 1.050 1.00 95.38 87 ASP A C 1
ATOM 693 O O . ASP A 1 87 ? 9.028 -2.314 1.721 1.00 95.38 87 ASP A O 1
ATOM 697 N N . ALA A 1 88 ? 9.683 -4.274 0.859 1.00 96.19 88 ALA A N 1
ATOM 698 C CA . ALA A 1 88 ? 8.575 -5.060 1.395 1.00 96.19 88 ALA A CA 1
ATOM 699 C C . ALA A 1 88 ? 8.580 -5.092 2.934 1.00 96.19 88 ALA A C 1
ATOM 701 O O . ALA A 1 88 ? 7.546 -4.881 3.574 1.00 96.19 88 ALA A O 1
ATOM 702 N N . VAL A 1 89 ? 9.752 -5.304 3.545 1.00 94.56 89 VAL A N 1
ATOM 703 C CA . VAL A 1 89 ? 9.927 -5.261 5.008 1.00 94.56 89 VAL A CA 1
ATOM 704 C C . VAL A 1 89 ? 9.667 -3.855 5.546 1.00 94.56 89 VAL A C 1
ATOM 706 O O . VAL A 1 89 ? 9.010 -3.697 6.576 1.00 94.56 89 VAL A O 1
ATOM 709 N N . MET A 1 90 ? 10.131 -2.821 4.843 1.00 93.88 90 MET A N 1
ATOM 710 C CA . MET A 1 90 ? 9.855 -1.432 5.194 1.00 93.88 90 MET A CA 1
ATOM 711 C C . MET A 1 90 ? 8.353 -1.133 5.143 1.00 93.88 90 MET A C 1
ATOM 713 O O . MET A 1 90 ? 7.818 -0.583 6.103 1.00 93.88 90 MET A O 1
ATOM 717 N N . GLN A 1 91 ? 7.654 -1.550 4.085 1.00 95.62 91 GLN A N 1
ATOM 718 C CA . GLN A 1 91 ? 6.210 -1.360 3.960 1.00 95.62 91 GLN A CA 1
ATOM 719 C C . GLN A 1 91 ? 5.453 -2.101 5.070 1.00 95.62 91 GLN A C 1
ATOM 721 O O . GLN A 1 91 ? 4.575 -1.521 5.706 1.00 95.62 91 GLN A O 1
ATOM 726 N N . ALA A 1 92 ? 5.843 -3.338 5.387 1.00 95.38 92 ALA A N 1
ATOM 727 C CA . ALA A 1 92 ? 5.281 -4.086 6.509 1.00 95.38 92 ALA A CA 1
ATOM 728 C C . ALA A 1 92 ? 5.453 -3.351 7.852 1.00 95.38 92 ALA A C 1
ATOM 730 O O . ALA A 1 92 ? 4.508 -3.268 8.639 1.00 95.38 92 ALA A O 1
ATOM 731 N N . ARG A 1 93 ? 6.629 -2.759 8.104 1.00 93.31 93 ARG A N 1
ATOM 732 C CA . ARG A 1 93 ? 6.876 -1.931 9.298 1.00 93.31 93 ARG A CA 1
ATOM 733 C C . ARG A 1 93 ? 6.001 -0.685 9.323 1.00 93.31 93 ARG A C 1
ATOM 735 O O . ARG A 1 93 ? 5.439 -0.379 10.372 1.00 93.31 93 ARG A O 1
ATOM 742 N N . SER A 1 94 ? 5.871 0.009 8.195 1.00 93.56 94 SER A N 1
ATOM 743 C CA . SER A 1 94 ? 5.004 1.184 8.080 1.00 93.56 94 SER A CA 1
ATOM 744 C C . SER A 1 94 ? 3.544 0.830 8.359 1.00 93.56 94 SER A C 1
ATOM 746 O O . SER A 1 94 ? 2.881 1.564 9.085 1.00 93.56 94 SER A O 1
ATOM 748 N N . ILE A 1 95 ? 3.065 -0.329 7.886 1.00 94.94 95 ILE A N 1
ATOM 749 C CA . ILE A 1 95 ? 1.720 -0.830 8.204 1.00 94.94 95 ILE A CA 1
ATOM 750 C C . ILE A 1 95 ? 1.584 -1.061 9.714 1.00 94.94 95 ILE A C 1
ATOM 752 O O . ILE A 1 95 ? 0.650 -0.544 10.314 1.00 94.94 95 ILE A O 1
ATOM 756 N N . ILE A 1 96 ? 2.517 -1.776 10.355 1.00 93.12 96 ILE A N 1
ATOM 757 C CA . ILE A 1 96 ? 2.467 -2.017 11.812 1.00 93.12 96 ILE A CA 1
ATOM 758 C C . ILE A 1 96 ? 2.456 -0.695 12.587 1.00 93.12 96 ILE A C 1
ATOM 760 O O . ILE A 1 96 ? 1.657 -0.528 13.506 1.00 93.12 96 ILE A O 1
ATOM 764 N N . SER A 1 97 ? 3.326 0.247 12.217 1.00 92.88 97 SER A N 1
ATOM 765 C CA . SER A 1 97 ? 3.401 1.560 12.862 1.00 92.88 97 SER A CA 1
ATOM 766 C C . SER A 1 97 ? 2.101 2.343 12.698 1.00 92.88 97 SER A C 1
ATOM 768 O O . SER A 1 97 ? 1.582 2.874 13.673 1.00 92.88 97 SER A O 1
ATOM 770 N N . SER A 1 98 ? 1.551 2.375 11.482 1.00 94.88 98 SER A N 1
ATOM 771 C CA . SER A 1 98 ? 0.276 3.031 11.189 1.00 94.88 98 SER A CA 1
ATOM 772 C C . SER A 1 98 ? -0.868 2.421 11.999 1.00 94.88 98 SER A C 1
ATOM 774 O O . SER A 1 98 ? -1.658 3.157 12.575 1.00 94.88 98 SER A O 1
ATOM 776 N N . GLN A 1 99 ? -0.924 1.093 12.124 1.00 94.50 99 GLN A N 1
ATOM 777 C CA . GLN A 1 99 ? -1.952 0.422 12.922 1.00 94.50 99 GLN A CA 1
ATOM 778 C C . GLN A 1 99 ? -1.840 0.741 14.416 1.00 94.50 99 GLN A C 1
ATOM 780 O O . GLN A 1 99 ? -2.860 0.928 15.069 1.00 94.50 99 GLN A O 1
ATOM 785 N N . LYS A 1 100 ? -0.623 0.857 14.960 1.00 92.31 100 LYS A N 1
ATOM 786 C CA . LYS A 1 100 ? -0.426 1.281 16.355 1.00 92.31 100 LYS A CA 1
ATOM 787 C C . LYS A 1 100 ? -0.932 2.699 16.604 1.00 92.31 100 LYS A C 1
ATOM 789 O O . LYS A 1 100 ? -1.572 2.936 17.623 1.00 92.31 100 LYS A O 1
ATOM 794 N N . GLU A 1 101 ? -0.674 3.623 15.683 1.00 94.88 101 GLU A N 1
ATOM 795 C CA . GLU A 1 101 ? -1.190 4.991 15.795 1.00 94.88 101 GLU A CA 1
ATOM 796 C C . GLU A 1 101 ? -2.714 5.046 15.618 1.00 94.88 101 GLU A C 1
ATOM 798 O O . GLU A 1 101 ? -3.389 5.717 16.393 1.00 94.88 101 GLU A O 1
ATOM 803 N N . LEU A 1 102 ? -3.281 4.266 14.690 1.00 94.62 102 LEU A N 1
ATOM 804 C CA . LEU A 1 102 ? -4.736 4.169 14.511 1.00 94.62 102 LEU A CA 1
ATOM 805 C C . LEU A 1 102 ? -5.450 3.659 15.766 1.00 94.62 102 LEU A C 1
ATOM 807 O O . LEU A 1 102 ? -6.522 4.150 16.098 1.00 94.62 102 LEU A O 1
ATOM 811 N N . VAL A 1 103 ? -4.864 2.704 16.495 1.00 95.12 103 VAL A N 1
ATOM 812 C CA . VAL A 1 103 ? -5.438 2.217 17.762 1.00 95.12 103 VAL A CA 1
ATOM 813 C C . VAL A 1 103 ? -5.553 3.348 18.787 1.00 95.12 103 VAL A C 1
ATOM 815 O O . VAL A 1 103 ? -6.589 3.462 19.440 1.00 95.12 103 VAL A O 1
ATOM 818 N N . LYS A 1 104 ? -4.531 4.207 18.898 1.00 94.81 104 LYS A N 1
ATOM 819 C CA . LYS A 1 104 ? -4.562 5.376 19.792 1.00 94.81 104 LYS A CA 1
ATOM 820 C C . LYS A 1 104 ? -5.626 6.379 19.350 1.00 94.81 104 LYS A C 1
ATOM 822 O O . LYS A 1 104 ? -6.461 6.772 20.152 1.00 94.81 104 LYS A O 1
ATOM 827 N N . GLN A 1 105 ? -5.656 6.716 18.061 1.00 95.50 105 GLN A N 1
ATOM 828 C CA . GLN A 1 105 ? -6.650 7.643 17.512 1.00 95.50 105 GLN A CA 1
ATOM 829 C C . GLN A 1 105 ? -8.083 7.145 17.740 1.00 95.50 105 GLN A C 1
ATOM 831 O O . GLN A 1 105 ? -8.929 7.894 18.224 1.00 95.50 105 GLN A O 1
ATOM 836 N N . HIS A 1 106 ? -8.348 5.864 17.469 1.00 94.88 106 HIS A N 1
ATOM 837 C CA . HIS A 1 106 ? -9.657 5.261 17.707 1.00 94.88 106 HIS A CA 1
ATOM 838 C C . HIS A 1 106 ? -10.028 5.232 19.192 1.00 94.88 106 HIS A C 1
ATOM 840 O O . HIS A 1 106 ? -11.208 5.375 19.517 1.00 94.88 106 HIS A O 1
ATOM 846 N N . LYS A 1 107 ? -9.056 5.053 20.098 1.00 95.38 107 LYS A N 1
ATOM 847 C CA . LYS A 1 107 ? -9.296 5.169 21.540 1.00 95.38 107 LYS A CA 1
ATOM 848 C C . LYS A 1 107 ? -9.796 6.577 21.871 1.00 95.38 107 LYS A C 1
ATOM 850 O O . LYS A 1 107 ? -10.896 6.715 22.405 1.00 95.38 107 LYS A O 1
ATOM 855 N N . ASP A 1 108 ? -9.058 7.604 21.457 1.00 95.44 108 ASP A N 1
ATOM 856 C CA . ASP A 1 108 ? -9.392 9.007 21.729 1.00 95.44 108 ASP A CA 1
ATOM 857 C C . ASP A 1 108 ? -10.746 9.414 21.122 1.00 95.44 108 ASP A C 1
ATOM 859 O O . ASP A 1 108 ? -11.500 10.211 21.687 1.00 95.44 108 ASP A O 1
ATOM 863 N N . GLU A 1 109 ? -11.074 8.903 19.934 1.00 96.62 109 GLU A N 1
ATOM 864 C CA . GLU A 1 109 ? -12.375 9.113 19.291 1.00 96.62 109 GLU A CA 1
ATOM 865 C C . GLU A 1 109 ? -13.517 8.470 20.080 1.00 96.62 109 GLU A C 1
ATOM 867 O O . GLU A 1 109 ? -14.549 9.113 20.299 1.00 96.62 109 GLU A O 1
ATOM 872 N N . LYS A 1 110 ? -13.341 7.227 20.544 1.00 95.56 110 LYS A N 1
ATOM 873 C CA . LYS A 1 110 ? -14.354 6.525 21.344 1.00 95.56 110 LYS A CA 1
ATOM 874 C C . LYS A 1 110 ? -14.559 7.178 22.703 1.00 95.56 11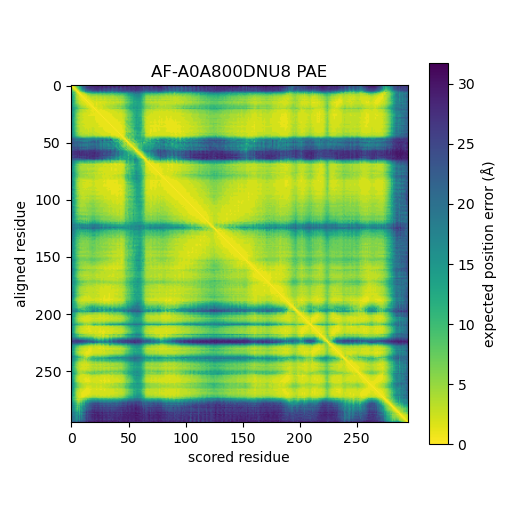0 LYS A C 1
ATOM 876 O O . LYS A 1 110 ? -15.706 7.350 23.108 1.00 95.56 110 LYS A O 1
ATOM 881 N N . GLU A 1 111 ? -13.496 7.615 23.372 1.00 96.06 111 GLU A N 1
ATOM 882 C CA . GLU A 1 111 ? -13.594 8.371 24.626 1.00 96.06 111 GLU A CA 1
ATOM 883 C C . GLU A 1 111 ? -14.401 9.662 24.447 1.00 96.06 111 GLU A C 1
ATOM 885 O O . GLU A 1 111 ? -15.325 9.949 25.218 1.00 96.06 111 GLU A O 1
ATOM 890 N N . ARG A 1 112 ? -14.111 10.419 23.381 1.00 96.81 112 ARG A N 1
ATOM 891 C CA . ARG A 1 112 ? -14.874 11.623 23.023 1.00 96.81 112 ARG A CA 1
ATOM 892 C C . ARG A 1 112 ? -16.339 11.300 22.728 1.00 96.81 112 ARG A C 1
ATOM 894 O O . ARG A 1 112 ? -17.220 12.022 23.200 1.00 96.81 112 ARG A O 1
ATOM 901 N N . ALA A 1 113 ? -16.612 10.215 22.002 1.00 95.88 113 ALA A N 1
ATOM 902 C CA . ALA A 1 113 ? -17.970 9.775 21.692 1.00 95.88 113 ALA A CA 1
ATOM 903 C C . ALA A 1 113 ? -18.754 9.382 22.955 1.00 95.88 113 ALA A C 1
ATOM 905 O O . ALA A 1 113 ? -19.872 9.860 23.146 1.00 95.88 113 ALA A O 1
ATOM 906 N N . ILE A 1 114 ? -18.159 8.591 23.856 1.00 96.25 114 ILE A N 1
ATOM 907 C CA . ILE A 1 114 ? -18.763 8.202 25.141 1.00 96.25 11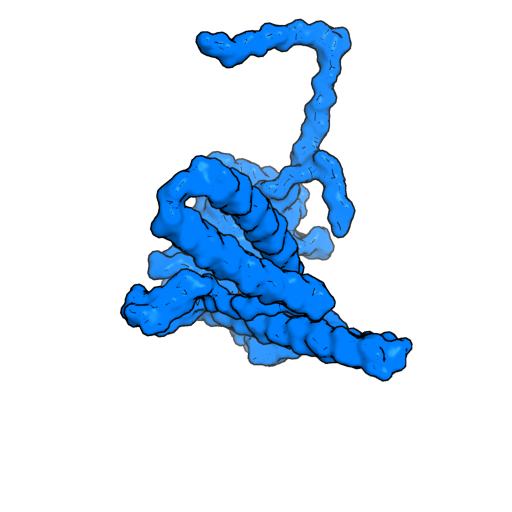4 ILE A CA 1
ATOM 908 C C . ILE A 1 114 ? -19.071 9.443 25.980 1.00 96.25 114 ILE A C 1
ATOM 910 O O . ILE A 1 114 ? -20.186 9.587 26.482 1.00 96.25 114 ILE A O 1
ATOM 914 N N . LYS A 1 115 ? -18.121 10.380 26.093 1.00 96.69 115 LYS A N 1
ATOM 915 C CA . LYS A 1 115 ? -18.327 11.644 26.815 1.00 96.69 115 LYS A CA 1
ATOM 916 C C . LYS A 1 115 ? -19.494 12.445 26.232 1.00 96.69 115 LYS A C 1
ATOM 918 O O . LYS A 1 115 ? -20.297 12.994 26.984 1.00 96.69 115 LYS A O 1
ATOM 923 N N . GLY A 1 116 ? -19.599 12.507 24.905 1.00 95.56 116 GLY A N 1
ATOM 924 C CA . GLY A 1 116 ? -20.704 13.168 24.213 1.00 95.56 116 GLY A CA 1
ATOM 925 C C . GLY A 1 116 ? -22.056 12.488 24.449 1.00 95.56 116 GLY A C 1
ATOM 926 O O . GLY A 1 116 ? -23.044 13.175 24.696 1.00 95.56 116 GLY A O 1
ATOM 927 N N . LEU A 1 117 ? -22.108 11.153 24.414 1.00 94.69 117 LEU A N 1
ATOM 928 C CA . LEU A 1 117 ? -23.335 10.388 24.658 1.00 94.69 117 LEU A CA 1
ATOM 929 C C . LEU A 1 117 ? -23.802 10.487 26.111 1.00 94.69 117 LEU A C 1
ATOM 931 O O . LEU A 1 117 ? -24.993 10.675 26.333 1.00 94.69 117 LEU A O 1
ATOM 935 N N . ARG A 1 118 ? -22.886 10.453 27.087 1.00 94.38 118 ARG A N 1
ATOM 936 C CA . ARG A 1 118 ? -23.221 10.653 28.508 1.00 94.38 118 ARG A CA 1
ATOM 937 C C . ARG A 1 118 ? -23.891 12.007 28.745 1.00 94.38 118 ARG A C 1
ATOM 939 O O . ARG A 1 118 ? -24.962 12.055 29.327 1.00 94.38 118 ARG A O 1
ATOM 946 N N . LYS A 1 119 ? -23.348 13.086 28.168 1.00 93.88 119 LYS A N 1
ATOM 947 C CA . LYS A 1 119 ? -23.983 14.417 28.236 1.00 93.88 119 LYS A CA 1
ATOM 948 C C . LYS A 1 119 ? -25.386 14.454 27.619 1.00 93.88 119 LYS A C 1
ATOM 950 O O . LYS A 1 119 ? -26.237 15.198 28.089 1.00 93.88 119 LYS A O 1
ATOM 955 N N . LYS A 1 120 ? -25.625 13.695 26.542 1.00 92.06 120 LYS A N 1
ATOM 956 C CA . LYS A 1 120 ? -26.960 13.580 25.927 1.00 92.06 120 LYS A CA 1
ATOM 957 C C . LYS A 1 120 ? -27.920 12.764 26.792 1.00 92.06 120 LYS A C 1
ATOM 959 O O . LYS A 1 120 ? -29.109 13.049 26.797 1.00 92.06 120 LYS A O 1
ATOM 964 N N . LEU A 1 121 ? -27.415 11.761 27.505 1.00 91.94 121 LEU A N 1
ATOM 965 C CA . LEU A 1 121 ? -28.216 10.941 28.409 1.00 91.94 121 LEU A CA 1
ATOM 966 C C . LEU A 1 121 ? -28.794 11.779 29.562 1.00 91.94 121 LEU A C 1
ATOM 968 O O . LEU A 1 121 ? -29.937 11.565 29.956 1.00 91.94 121 LEU A O 1
ATOM 972 N N . ASP A 1 122 ? -28.046 12.775 30.042 1.00 88.12 122 ASP A N 1
ATOM 973 C CA . ASP A 1 122 ? -28.485 13.669 31.121 1.00 88.12 122 ASP A CA 1
ATOM 974 C C . ASP A 1 122 ? -29.649 14.592 30.711 1.00 88.12 122 ASP A C 1
ATOM 976 O O . ASP A 1 122 ? -30.444 14.994 31.557 1.00 88.12 122 ASP A O 1
ATOM 980 N N . SER A 1 123 ? -29.782 14.923 29.420 1.00 87.75 123 SER A N 1
ATOM 981 C CA . SER A 1 123 ? -30.779 15.885 28.922 1.00 87.75 123 SER A CA 1
ATOM 982 C C . SER A 1 123 ? -32.053 15.260 28.347 1.00 87.75 123 SER A C 1
ATOM 984 O O . SER A 1 123 ? -33.001 15.979 28.031 1.00 87.75 123 SER A O 1
ATOM 986 N N . ILE A 1 124 ? -32.098 13.937 28.184 1.00 90.38 124 ILE A N 1
ATOM 987 C CA . ILE A 1 124 ? -33.230 13.238 27.568 1.00 90.38 124 ILE A CA 1
ATOM 988 C C . ILE A 1 124 ? -34.169 12.692 28.645 1.00 90.38 124 ILE A C 1
ATOM 990 O O . ILE A 1 124 ? -33.761 11.900 29.494 1.00 90.38 124 ILE A O 1
ATOM 994 N N . SER A 1 125 ? -35.448 13.063 28.552 1.00 83.56 125 SER A N 1
ATOM 995 C CA . SER A 1 125 ? -36.516 12.585 29.446 1.00 83.56 125 SER A CA 1
ATOM 996 C C . SER A 1 125 ? -37.209 11.303 28.970 1.00 83.56 125 SER A C 1
ATOM 998 O O . SER A 1 125 ? -37.849 10.634 29.767 1.00 83.56 125 SER A O 1
ATOM 1000 N N . ASN A 1 126 ? -37.136 10.971 27.676 1.00 90.62 126 ASN A N 1
ATOM 1001 C CA . ASN A 1 126 ? -37.792 9.782 27.120 1.00 90.62 126 ASN A CA 1
ATOM 1002 C C . ASN A 1 126 ? -36.990 8.511 27.453 1.00 90.62 126 ASN A C 1
ATOM 1004 O O . ASN A 1 126 ? -35.821 8.425 27.078 1.00 90.62 126 ASN A O 1
ATOM 1008 N N . GLU A 1 127 ? -37.634 7.543 28.107 1.00 88.38 127 GLU A N 1
ATOM 1009 C CA . GLU A 1 127 ? -36.984 6.341 28.643 1.00 88.38 127 GLU A CA 1
ATOM 1010 C C . GLU A 1 127 ? -36.402 5.426 27.553 1.00 88.38 127 GLU A C 1
ATOM 1012 O O . GLU A 1 127 ? -35.218 5.104 27.608 1.00 88.38 127 GLU A O 1
ATOM 1017 N N . ASP A 1 128 ? -37.153 5.123 26.488 1.00 87.69 128 ASP A N 1
ATOM 1018 C CA . ASP A 1 128 ? -36.679 4.267 25.383 1.00 87.69 128 ASP A CA 1
ATOM 1019 C C . ASP A 1 128 ? -35.405 4.830 24.723 1.00 87.69 128 ASP A C 1
ATOM 1021 O O . ASP A 1 128 ? -34.470 4.113 24.350 1.00 87.69 128 ASP A O 1
ATOM 1025 N N . LYS A 1 129 ? -35.337 6.161 24.585 1.00 89.06 129 LYS A N 1
ATOM 1026 C CA . LYS A 1 129 ? -34.147 6.844 24.059 1.00 89.06 129 LYS A CA 1
ATOM 1027 C C . LYS A 1 129 ? -32.972 6.777 25.032 1.00 89.06 129 LYS A C 1
ATOM 1029 O O . LYS A 1 129 ? -31.832 6.686 24.572 1.00 89.06 129 LYS A O 1
ATOM 1034 N N . ARG A 1 130 ? -33.222 6.833 26.345 1.00 91.31 130 ARG A N 1
ATOM 1035 C CA . ARG A 1 130 ? -32.179 6.679 27.373 1.00 91.31 130 ARG A CA 1
ATOM 1036 C C . ARG A 1 130 ? -31.597 5.271 27.330 1.00 91.31 130 ARG A C 1
ATOM 1038 O O . ARG A 1 130 ? -30.375 5.140 27.298 1.00 91.31 130 ARG A O 1
ATOM 1045 N N . GLU A 1 131 ? -32.446 4.251 27.238 1.00 92.19 131 GLU A N 1
ATOM 1046 C CA . GLU A 1 131 ? -32.027 2.851 27.143 1.00 92.19 131 GLU A CA 1
ATOM 1047 C C . GLU A 1 131 ? -31.172 2.604 25.889 1.00 92.19 131 GLU A C 1
ATOM 1049 O O . GLU A 1 131 ? -30.057 2.091 25.984 1.00 92.19 131 GLU A O 1
ATOM 1054 N N . SER A 1 132 ? -31.621 3.082 24.724 1.00 92.75 132 SER A N 1
ATOM 1055 C CA . SER A 1 132 ? -30.870 2.977 23.463 1.00 92.75 132 SER A CA 1
ATOM 1056 C C . SER A 1 132 ? -29.489 3.652 23.524 1.00 92.75 132 SER A C 1
ATOM 1058 O O . SER A 1 132 ? -28.482 3.091 23.078 1.00 92.75 132 SER A O 1
ATOM 1060 N N . ILE A 1 133 ? -29.403 4.848 24.121 1.00 92.38 133 ILE A N 1
ATOM 1061 C CA . ILE A 1 133 ? -28.125 5.554 24.312 1.00 92.38 133 ILE A CA 1
ATOM 1062 C C . ILE A 1 133 ? -27.231 4.811 25.308 1.00 92.38 133 ILE A C 1
ATOM 1064 O O . ILE A 1 133 ? -26.028 4.707 25.064 1.00 92.38 133 ILE A O 1
ATOM 1068 N N . SER A 1 134 ? -27.797 4.285 26.395 1.00 93.44 134 SER A N 1
ATOM 1069 C CA . SER A 1 134 ? -27.069 3.497 27.393 1.00 93.44 134 SER A CA 1
ATOM 1070 C C . SER A 1 134 ? -26.441 2.253 26.764 1.00 93.44 134 SER A C 1
ATOM 1072 O O . SER A 1 134 ? -25.229 2.063 26.861 1.00 93.44 134 SER A O 1
ATOM 1074 N N . ALA A 1 135 ? -27.222 1.490 25.993 1.00 95.25 135 ALA A N 1
ATOM 1075 C CA . ALA A 1 135 ? -26.732 0.332 25.250 1.00 95.25 135 ALA A CA 1
ATOM 1076 C C . ALA A 1 135 ? -25.600 0.715 24.280 1.00 95.25 135 ALA A C 1
ATOM 1078 O O . ALA A 1 135 ? -24.604 0.001 24.140 1.00 95.25 135 ALA A O 1
ATOM 1079 N N . LYS A 1 136 ? -25.700 1.886 23.633 1.00 95.56 136 LYS A N 1
ATOM 1080 C CA . LYS A 1 136 ? -24.631 2.371 22.753 1.00 95.56 136 LYS A CA 1
ATOM 1081 C C . LYS A 1 136 ? -23.360 2.753 23.514 1.00 95.56 136 LYS A C 1
ATOM 1083 O O . LYS A 1 136 ? -22.263 2.511 23.008 1.00 95.56 136 LYS A O 1
ATOM 1088 N N . ILE A 1 137 ? -23.491 3.357 24.695 1.00 95.75 137 ILE A N 1
ATOM 1089 C CA . ILE A 1 137 ? -22.359 3.660 25.579 1.00 95.75 137 ILE A CA 1
ATOM 1090 C C . ILE A 1 137 ? -21.675 2.361 26.002 1.00 95.75 137 ILE A C 1
ATOM 1092 O O . ILE A 1 137 ? -20.456 2.272 25.879 1.00 95.75 137 ILE A O 1
ATOM 1096 N N . GLU A 1 138 ? -22.443 1.358 26.424 1.00 96.19 138 GLU A N 1
ATOM 1097 C CA . GLU A 1 138 ? -21.916 0.054 26.824 1.00 96.19 138 GLU A CA 1
ATOM 1098 C C . GLU A 1 138 ? -21.150 -0.612 25.674 1.00 96.19 138 GLU A C 1
ATOM 1100 O O . GLU A 1 138 ? -19.999 -1.013 25.849 1.00 96.19 138 GLU A O 1
ATOM 1105 N N . GLN A 1 139 ? -21.718 -0.621 24.462 1.00 96.44 139 GLN A N 1
ATOM 1106 C CA . GLN A 1 139 ? -21.025 -1.114 23.269 1.00 96.44 139 GLN A CA 1
ATOM 1107 C C . GLN A 1 139 ? -19.673 -0.406 23.062 1.00 96.44 139 GLN A C 1
ATOM 1109 O O . GLN A 1 139 ? -18.652 -1.056 22.831 1.00 96.44 139 GLN A O 1
ATOM 1114 N N . LEU A 1 140 ? -19.645 0.929 23.141 1.00 96.38 140 LEU A N 1
ATOM 1115 C CA . LEU A 1 140 ? -18.413 1.696 22.952 1.00 96.38 140 LEU A CA 1
ATOM 1116 C C . LEU A 1 140 ? -17.391 1.448 24.069 1.00 96.38 140 LEU A C 1
ATOM 1118 O O . LEU A 1 140 ? -16.195 1.467 23.790 1.00 96.38 140 LEU A O 1
ATOM 1122 N N . GLN A 1 141 ? -17.837 1.203 25.303 1.00 96.62 141 GLN A N 1
ATOM 1123 C CA . GLN A 1 141 ? -16.963 0.846 26.423 1.00 96.62 141 GLN A CA 1
ATOM 1124 C C . GLN A 1 141 ? -16.307 -0.522 26.214 1.00 96.62 141 GLN A C 1
ATOM 1126 O O . GLN A 1 141 ? -15.106 -0.652 26.441 1.00 96.62 141 GLN A O 1
ATOM 1131 N N . GLN A 1 142 ? -17.053 -1.514 25.718 1.00 96.25 142 GLN A N 1
ATOM 1132 C CA . GLN A 1 142 ? -16.491 -2.824 25.368 1.00 96.25 142 GLN A CA 1
ATOM 1133 C C . GLN A 1 142 ? -15.438 -2.704 24.259 1.00 96.25 142 GLN A C 1
ATOM 1135 O O . GLN A 1 142 ? -14.351 -3.272 24.348 1.00 96.25 142 GLN A O 1
ATOM 1140 N N . GLU A 1 143 ? -15.723 -1.913 23.223 1.00 95.06 143 GLU A N 1
ATOM 1141 C CA . GLU A 1 143 ? -14.758 -1.654 22.151 1.00 95.06 143 GLU A CA 1
ATOM 1142 C C . GLU A 1 143 ? -13.510 -0.909 22.656 1.00 95.06 143 GLU A C 1
ATOM 1144 O O . GLU A 1 143 ? -12.402 -1.194 22.203 1.00 95.06 143 GLU A O 1
ATOM 1149 N N . LEU A 1 144 ? -13.673 0.026 23.596 1.00 95.56 144 LEU A N 1
ATOM 1150 C CA . LEU A 1 144 ? -12.571 0.758 24.219 1.00 95.56 144 LEU A CA 1
ATOM 1151 C C . LEU A 1 144 ? -11.663 -0.180 25.022 1.00 95.56 144 LEU A C 1
ATOM 1153 O O . LEU A 1 144 ? -10.448 -0.113 24.852 1.00 95.56 144 LEU A O 1
ATOM 1157 N N . LEU A 1 145 ? -12.236 -1.104 25.800 1.00 95.75 145 LEU A N 1
ATOM 1158 C CA . LEU A 1 145 ? -11.480 -2.101 26.564 1.00 95.75 145 LEU A CA 1
ATOM 1159 C C . LEU A 1 145 ? -10.567 -2.944 25.657 1.00 95.75 145 LEU A C 1
ATOM 1161 O O . LEU A 1 145 ? -9.400 -3.170 25.971 1.00 95.75 145 LEU A O 1
ATOM 1165 N N . ILE A 1 146 ? -11.070 -3.357 24.489 1.00 95.19 146 ILE A N 1
ATOM 1166 C CA . ILE A 1 146 ? -10.282 -4.103 23.494 1.00 95.19 146 ILE A CA 1
ATOM 1167 C C . ILE A 1 146 ? -9.108 -3.259 22.972 1.00 95.19 146 ILE A C 1
ATOM 1169 O O . ILE A 1 146 ? -7.993 -3.762 22.815 1.00 95.19 146 ILE A O 1
ATOM 1173 N N . LEU A 1 147 ? -9.332 -1.971 22.690 1.00 94.94 147 LEU A N 1
ATOM 1174 C CA . LEU A 1 147 ? -8.266 -1.073 22.231 1.00 94.94 147 LEU A CA 1
ATOM 1175 C C . LEU A 1 147 ? -7.210 -0.843 23.317 1.00 94.94 147 LEU A C 1
ATOM 1177 O O . LEU A 1 147 ? -6.017 -0.852 23.015 1.00 94.94 147 LEU A O 1
ATOM 1181 N N . GLU A 1 148 ? -7.626 -0.685 24.573 1.00 94.69 148 GLU A N 1
ATOM 1182 C CA . GLU A 1 148 ? -6.717 -0.550 25.712 1.00 94.69 148 GLU A CA 1
ATOM 1183 C C . GLU A 1 148 ? -5.864 -1.797 25.905 1.00 94.69 148 GLU A C 1
ATOM 1185 O O . GLU A 1 148 ? -4.646 -1.682 26.030 1.00 94.69 148 GLU A O 1
ATOM 1190 N N . GLN A 1 149 ? -6.467 -2.982 25.794 1.00 94.56 149 GLN A N 1
ATOM 1191 C CA . GLN A 1 149 ? -5.738 -4.243 25.834 1.00 94.56 149 GLN A CA 1
ATOM 1192 C C . GLN A 1 149 ? -4.679 -4.322 24.724 1.00 94.56 149 GLN A C 1
ATOM 1194 O O . GLN A 1 149 ? -3.572 -4.819 24.951 1.00 94.56 149 GLN A O 1
ATOM 1199 N N . HIS A 1 150 ? -4.978 -3.829 23.518 1.00 93.00 150 HIS A N 1
ATOM 1200 C CA . HIS A 1 150 ? -3.990 -3.770 22.441 1.00 93.00 150 HIS A CA 1
ATOM 1201 C C . HIS A 1 150 ? -2.832 -2.819 22.761 1.00 93.00 150 HIS A C 1
ATOM 1203 O O . HIS A 1 150 ? -1.678 -3.174 22.510 1.00 93.00 150 HIS A O 1
ATOM 1209 N N . ILE A 1 151 ? -3.121 -1.651 23.339 1.00 91.44 151 ILE A N 1
ATOM 1210 C CA . ILE A 1 151 ? -2.108 -0.666 23.740 1.00 91.44 151 ILE A CA 1
ATOM 1211 C C . ILE A 1 151 ? -1.213 -1.232 24.846 1.00 91.44 151 ILE A C 1
ATOM 1213 O O . ILE A 1 151 ? 0.009 -1.224 24.693 1.00 91.44 151 ILE A O 1
ATOM 1217 N N . GLU A 1 152 ? -1.807 -1.767 25.913 1.00 89.81 152 GLU A N 1
ATOM 1218 C CA . GLU A 1 152 ? -1.098 -2.333 27.065 1.00 89.81 152 GLU A CA 1
ATOM 1219 C C . GLU A 1 152 ? -0.174 -3.477 26.636 1.00 89.81 152 GLU A C 1
ATOM 1221 O O . GLU A 1 152 ? 1.024 -3.474 26.919 1.00 89.81 152 GLU A O 1
ATOM 1226 N N . ASN A 1 153 ? -0.696 -4.405 25.832 1.00 87.19 153 ASN A N 1
ATOM 1227 C CA . ASN A 1 153 ? 0.083 -5.533 25.327 1.00 87.19 153 ASN A CA 1
ATOM 1228 C C . ASN A 1 153 ? 0.991 -5.164 24.142 1.00 87.19 153 ASN A C 1
ATOM 1230 O O . ASN A 1 153 ? 1.659 -6.038 23.586 1.00 87.19 153 ASN A O 1
ATOM 1234 N N . SER A 1 154 ? 1.014 -3.894 23.713 1.00 86.06 154 SER A N 1
ATOM 1235 C CA . SER A 1 154 ? 1.775 -3.418 22.547 1.00 86.06 154 SER A CA 1
ATOM 1236 C C . SER A 1 154 ? 1.499 -4.205 21.252 1.00 86.06 154 SER A C 1
ATOM 1238 O O . SER A 1 154 ? 2.362 -4.319 20.368 1.00 86.06 154 SER A O 1
ATOM 1240 N N . THR A 1 155 ? 0.280 -4.731 21.127 1.00 89.19 155 THR A N 1
ATOM 1241 C CA . THR A 1 155 ? -0.218 -5.481 19.968 1.00 89.19 155 THR A CA 1
ATOM 1242 C C . THR A 1 155 ? -1.071 -4.589 19.065 1.00 89.19 155 THR A C 1
ATOM 1244 O O . THR A 1 155 ? -1.303 -3.418 19.355 1.00 89.19 155 THR A O 1
ATOM 1247 N N . ILE A 1 156 ? -1.506 -5.126 17.926 1.00 91.75 156 ILE A N 1
ATOM 1248 C CA . ILE A 1 156 ? -2.417 -4.440 17.008 1.00 91.75 156 ILE A CA 1
ATOM 1249 C C . ILE A 1 156 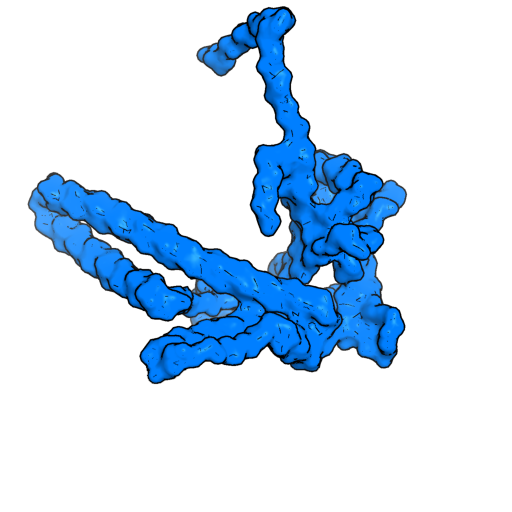? -3.612 -5.341 16.683 1.00 91.75 156 ILE A C 1
ATOM 1251 O O . ILE A 1 156 ? -3.459 -6.569 16.688 1.00 91.75 156 ILE A O 1
ATOM 1255 N N . PRO A 1 157 ? -4.777 -4.758 16.350 1.00 92.12 157 PRO A N 1
ATOM 1256 C CA . PRO A 1 157 ? -5.892 -5.499 15.786 1.00 92.12 157 PRO A CA 1
ATOM 1257 C C . PRO A 1 157 ? -5.491 -6.263 14.523 1.00 92.12 157 PRO A C 1
ATOM 1259 O O . PRO A 1 157 ? -4.548 -5.908 13.808 1.00 92.12 157 PRO A O 1
ATOM 1262 N N . LYS A 1 158 ? -6.246 -7.319 14.215 1.00 91.81 158 LYS A N 1
ATOM 1263 C CA . LYS A 1 158 ? -6.002 -8.140 13.029 1.00 91.81 158 LYS A CA 1
ATOM 1264 C C . LYS A 1 158 ? -6.149 -7.309 11.752 1.00 91.81 158 LYS A C 1
ATOM 1266 O O . LYS A 1 158 ? -7.233 -6.828 11.430 1.00 91.81 158 LYS A O 1
ATOM 1271 N N . VAL A 1 159 ? -5.066 -7.226 10.985 1.00 94.06 159 VAL A N 1
ATOM 1272 C CA . VAL A 1 159 ? -5.043 -6.543 9.688 1.00 94.06 159 VAL A CA 1
ATOM 1273 C C . VAL A 1 159 ? -5.515 -7.487 8.586 1.00 94.06 159 VAL A C 1
ATOM 1275 O O . VAL A 1 159 ? -4.995 -8.592 8.422 1.00 94.06 159 VAL A O 1
ATOM 1278 N N . ILE A 1 160 ? -6.487 -7.031 7.798 1.00 93.75 160 ILE A N 1
ATOM 1279 C CA . ILE A 1 160 ? -6.991 -7.743 6.622 1.00 93.75 160 ILE A CA 1
ATOM 1280 C C . ILE A 1 160 ? -6.415 -7.083 5.367 1.00 93.75 160 ILE A C 1
ATOM 1282 O O . ILE A 1 160 ? -6.866 -6.022 4.933 1.00 93.75 160 ILE A O 1
ATOM 1286 N N . PHE A 1 161 ? -5.411 -7.724 4.768 1.00 93.56 161 PHE A N 1
ATOM 1287 C CA . PHE A 1 161 ? -4.855 -7.297 3.481 1.00 93.56 161 PHE A CA 1
ATOM 1288 C C . PHE A 1 161 ? -5.922 -7.376 2.384 1.00 93.56 161 PHE A C 1
ATOM 1290 O O . PHE A 1 161 ? -6.641 -8.370 2.311 1.00 93.56 161 PHE A O 1
ATOM 1297 N N . GLY A 1 162 ? -5.992 -6.352 1.528 1.00 90.62 162 GLY A N 1
ATOM 1298 C CA . GLY A 1 162 ? -7.073 -6.159 0.548 1.00 90.62 162 GLY A CA 1
ATOM 1299 C C . GLY A 1 162 ? -8.252 -5.329 1.073 1.00 90.62 162 GLY A C 1
ATOM 1300 O O . GLY A 1 162 ? -9.129 -4.961 0.295 1.00 90.62 162 GLY A O 1
ATOM 1301 N N . GLY A 1 163 ? -8.253 -4.988 2.367 1.00 92.12 163 GLY A N 1
ATOM 1302 C CA . GLY A 1 163 ? -9.271 -4.156 3.008 1.00 92.12 163 GLY A CA 1
ATOM 1303 C C . GLY A 1 163 ? -10.405 -4.973 3.627 1.00 92.12 163 GLY A C 1
ATOM 1304 O O . GLY A 1 163 ? -10.861 -5.969 3.063 1.00 92.12 163 GLY A O 1
ATOM 1305 N N . ARG A 1 164 ? -10.869 -4.539 4.805 1.00 93.19 164 ARG A N 1
ATOM 1306 C CA . ARG A 1 164 ? -11.940 -5.214 5.553 1.00 93.19 164 ARG A CA 1
ATOM 1307 C C . ARG A 1 164 ? -13.263 -5.232 4.788 1.00 93.19 164 ARG A C 1
ATOM 1309 O O . ARG A 1 164 ? -13.883 -6.282 4.690 1.00 93.19 164 ARG A O 1
ATOM 1316 N N . GLU A 1 165 ? -13.644 -4.109 4.189 1.00 93.69 165 GLU A N 1
ATOM 1317 C CA . GLU A 1 165 ? -14.885 -3.997 3.413 1.00 93.69 165 GLU A CA 1
ATOM 1318 C C . GLU A 1 165 ? -14.913 -4.980 2.228 1.00 93.69 165 GLU A C 1
ATOM 1320 O O . GLU A 1 165 ? -15.901 -5.671 1.988 1.00 93.69 165 GLU A O 1
ATOM 1325 N N . ASN A 1 166 ? -13.797 -5.109 1.510 1.00 94.62 166 ASN A N 1
ATOM 1326 C CA . ASN A 1 166 ? -13.669 -6.051 0.397 1.00 94.62 166 ASN A CA 1
ATOM 1327 C C . ASN A 1 166 ? -13.693 -7.511 0.871 1.00 94.62 166 ASN A C 1
ATOM 1329 O O . ASN A 1 166 ? -14.251 -8.372 0.191 1.00 94.62 166 ASN A O 1
ATOM 1333 N N . PHE A 1 167 ? -13.142 -7.795 2.055 1.00 94.94 167 PHE A N 1
ATOM 1334 C CA . PHE A 1 167 ? -13.263 -9.110 2.678 1.00 94.94 167 PHE A CA 1
ATOM 1335 C C . PHE A 1 167 ? -14.718 -9.439 3.033 1.00 94.94 167 PHE A C 1
ATOM 1337 O O . PHE A 1 167 ? -15.183 -10.535 2.733 1.00 94.94 167 PHE A O 1
ATOM 1344 N N . GLU A 1 168 ? -15.466 -8.487 3.590 1.00 95.81 168 GLU A N 1
ATOM 1345 C CA . GLU A 1 168 ? -16.896 -8.649 3.882 1.00 95.81 168 GLU A CA 1
ATOM 1346 C C . GLU A 1 168 ? -17.709 -8.849 2.592 1.00 95.81 168 GLU A C 1
ATOM 1348 O O . GLU A 1 168 ? -18.526 -9.768 2.509 1.00 95.81 168 GLU A O 1
ATOM 1353 N N . LYS A 1 169 ? -17.421 -8.084 1.529 1.00 96.12 169 LYS A N 1
ATOM 1354 C CA . LYS A 1 169 ? -17.996 -8.308 0.189 1.00 96.12 169 LYS A CA 1
ATOM 1355 C C . LYS A 1 169 ? -17.694 -9.718 -0.330 1.00 96.12 169 LYS A C 1
ATOM 1357 O O . LYS A 1 169 ? -18.586 -10.360 -0.882 1.00 96.12 169 LYS A O 1
ATOM 1362 N N . ARG A 1 170 ? -16.472 -10.225 -0.124 1.00 95.44 170 ARG A N 1
ATOM 1363 C CA . ARG A 1 170 ? -16.073 -11.587 -0.513 1.00 95.44 170 ARG A CA 1
ATOM 1364 C C . ARG A 1 170 ? -16.820 -12.662 0.277 1.00 95.44 170 ARG A C 1
ATOM 1366 O O . ARG A 1 170 ? -17.213 -13.659 -0.329 1.00 95.44 170 ARG A O 1
ATOM 1373 N N . VAL A 1 171 ? -17.006 -12.487 1.586 1.00 95.62 171 VAL A N 1
ATOM 1374 C CA . VAL A 1 171 ? -17.781 -13.413 2.438 1.00 95.62 171 VAL A CA 1
ATOM 1375 C C . VAL A 1 171 ? -19.245 -13.446 1.999 1.00 95.62 171 VAL A C 1
ATOM 1377 O O . VAL A 1 171 ? -19.818 -14.520 1.866 1.00 95.62 171 VAL A O 1
ATOM 1380 N N . ASN A 1 172 ? -19.806 -12.288 1.655 1.00 95.94 172 ASN A N 1
ATOM 1381 C CA . ASN A 1 172 ? -21.196 -12.143 1.222 1.00 95.94 172 ASN A CA 1
ATOM 1382 C C . ASN A 1 172 ? -21.435 -12.485 -0.264 1.00 95.94 172 ASN A C 1
ATOM 1384 O O . ASN A 1 172 ? -22.504 -12.188 -0.790 1.00 95.94 172 ASN A O 1
ATOM 1388 N N . GLY A 1 173 ? -20.442 -13.035 -0.975 1.00 95.12 173 GLY A N 1
ATOM 1389 C CA . GLY A 1 173 ? -20.569 -13.416 -2.389 1.00 95.12 173 GLY A CA 1
ATOM 1390 C C . GLY A 1 173 ? -20.647 -12.252 -3.390 1.00 95.12 173 GLY A C 1
ATOM 1391 O O . GLY A 1 173 ? -20.849 -12.491 -4.574 1.00 95.12 173 GLY A O 1
ATOM 1392 N N . LYS A 1 174 ? -20.450 -11.001 -2.949 1.00 96.25 174 LYS A N 1
ATOM 1393 C CA . LYS A 1 174 ? -20.500 -9.786 -3.791 1.00 96.25 174 LYS A CA 1
ATOM 1394 C C . LYS A 1 174 ? -19.179 -9.467 -4.497 1.00 96.25 174 LYS A C 1
ATOM 1396 O O . LYS A 1 174 ? -19.122 -8.544 -5.300 1.00 96.25 174 LYS A O 1
ATOM 1401 N N . LEU A 1 175 ? -18.110 -10.185 -4.161 1.00 95.19 175 LEU A N 1
ATOM 1402 C CA . LEU A 1 175 ? -16.789 -10.037 -4.765 1.00 95.19 175 LEU A CA 1
ATOM 1403 C C . LEU A 1 175 ? -16.254 -11.417 -5.137 1.00 95.19 175 LEU A C 1
ATOM 1405 O O . LEU A 1 175 ? -16.238 -12.325 -4.297 1.00 95.19 175 LEU A O 1
ATOM 1409 N N . SER A 1 176 ? -15.794 -11.568 -6.378 1.00 95.62 176 SER A N 1
ATOM 1410 C CA . SER A 1 176 ? -15.237 -12.834 -6.842 1.00 95.62 176 SER A CA 1
ATOM 1411 C C . SER A 1 176 ? -13.929 -13.165 -6.110 1.00 95.62 176 SER A C 1
ATOM 1413 O O . SER A 1 176 ? -13.231 -12.302 -5.569 1.00 95.62 176 SER A O 1
ATOM 1415 N N . ASN A 1 177 ? -13.559 -14.447 -6.086 1.00 94.38 177 ASN A N 1
ATOM 1416 C CA . ASN A 1 177 ? -12.277 -14.857 -5.513 1.00 94.38 177 ASN A CA 1
ATOM 1417 C C . ASN A 1 177 ? -11.079 -14.304 -6.306 1.00 94.38 177 ASN A C 1
ATOM 1419 O O . ASN A 1 177 ? -10.024 -14.071 -5.719 1.00 94.38 177 ASN A O 1
ATOM 1423 N N . ALA A 1 178 ? -11.236 -14.113 -7.619 1.00 92.88 178 ALA A N 1
ATOM 1424 C CA . ALA A 1 178 ? -10.206 -13.540 -8.477 1.00 92.88 178 ALA A CA 1
ATOM 1425 C C . ALA A 1 178 ? -9.995 -12.057 -8.146 1.00 92.88 178 ALA A C 1
ATOM 1427 O O . ALA A 1 178 ? -8.877 -11.669 -7.820 1.00 92.88 178 ALA A O 1
ATOM 1428 N N . ASP A 1 179 ? -11.069 -11.268 -8.080 1.00 93.94 179 ASP A N 1
ATOM 1429 C CA . ASP A 1 179 ? -10.990 -9.839 -7.748 1.00 93.94 179 ASP A CA 1
ATOM 1430 C C . ASP A 1 179 ? -10.456 -9.615 -6.336 1.00 93.94 179 ASP A C 1
ATOM 1432 O O . ASP A 1 179 ? -9.625 -8.738 -6.104 1.00 93.94 179 ASP A O 1
ATOM 1436 N N . TRP A 1 180 ? -10.856 -10.462 -5.384 1.00 94.31 180 TRP A N 1
ATOM 1437 C CA . TRP A 1 180 ? -10.299 -10.431 -4.034 1.00 94.31 180 TRP A CA 1
ATOM 1438 C C . TRP A 1 180 ? -8.788 -10.690 -4.017 1.00 94.31 180 TRP A C 1
ATOM 1440 O O . TRP A 1 180 ? -8.042 -10.007 -3.314 1.00 94.31 180 TRP A O 1
ATOM 1450 N N . LYS A 1 181 ? -8.311 -11.670 -4.795 1.00 93.31 181 LYS A N 1
ATOM 1451 C CA . LYS A 1 181 ? -6.872 -11.924 -4.944 1.00 93.31 181 LYS A CA 1
ATOM 1452 C C . LYS A 1 181 ? -6.170 -10.753 -5.630 1.00 93.31 181 LYS A C 1
ATOM 1454 O O . LYS A 1 181 ? -5.083 -10.395 -5.182 1.00 93.31 181 LYS A O 1
ATOM 1459 N N . ASN A 1 182 ? -6.789 -10.141 -6.638 1.00 92.06 182 ASN A N 1
ATOM 1460 C CA . ASN A 1 182 ? -6.252 -8.976 -7.338 1.00 92.06 182 ASN A CA 1
ATOM 1461 C C . ASN A 1 182 ? -6.065 -7.809 -6.365 1.00 92.06 182 ASN A C 1
ATOM 1463 O O . ASN A 1 182 ? -4.943 -7.359 -6.181 1.00 92.06 182 ASN A O 1
ATOM 1467 N N . LEU A 1 183 ? -7.100 -7.418 -5.617 1.00 93.75 183 LEU A N 1
ATOM 1468 C CA . LEU A 1 183 ? -7.030 -6.336 -4.617 1.00 93.75 183 LEU A CA 1
ATOM 1469 C C . LEU A 1 183 ? -5.974 -6.554 -3.523 1.00 93.75 183 LEU A C 1
ATOM 1471 O O . LEU A 1 183 ? -5.540 -5.612 -2.866 1.00 93.75 183 LEU A O 1
ATOM 1475 N N . ARG A 1 184 ? -5.573 -7.804 -3.286 1.00 94.38 184 ARG A N 1
ATOM 1476 C CA . ARG A 1 184 ? -4.520 -8.152 -2.325 1.00 94.38 184 ARG A CA 1
ATOM 1477 C C . ARG A 1 184 ? -3.116 -8.128 -2.912 1.00 94.38 184 ARG A C 1
ATOM 1479 O O . ARG A 1 184 ? -2.157 -8.135 -2.144 1.00 94.38 184 ARG A O 1
ATOM 1486 N N . ASN A 1 185 ? -2.994 -8.194 -4.229 1.00 95.56 185 ASN A N 1
ATOM 1487 C CA . ASN A 1 185 ? -1.744 -8.424 -4.947 1.00 95.56 185 ASN A CA 1
ATOM 1488 C C . ASN A 1 185 ? -1.458 -7.333 -5.990 1.00 95.56 185 ASN A C 1
ATOM 1490 O O . ASN A 1 185 ? -0.502 -7.450 -6.741 1.00 95.56 185 ASN A O 1
ATOM 1494 N N . ASN A 1 186 ? -2.260 -6.272 -6.030 1.00 95.44 186 ASN A N 1
ATOM 1495 C CA . ASN A 1 186 ? -2.239 -5.241 -7.062 1.00 95.44 186 ASN A CA 1
ATOM 1496 C C . ASN A 1 186 ? -1.308 -4.066 -6.760 1.00 95.44 186 ASN A C 1
ATOM 1498 O O . ASN A 1 186 ? -1.520 -2.990 -7.317 1.00 95.44 186 ASN A O 1
ATOM 1502 N N . LYS A 1 187 ? -0.322 -4.218 -5.871 1.00 96.94 187 LYS A N 1
ATOM 1503 C CA . LYS A 1 187 ? 0.576 -3.119 -5.501 1.00 96.94 187 LYS A CA 1
ATOM 1504 C C . LYS A 1 187 ? 2.043 -3.505 -5.578 1.00 96.94 187 LYS A C 1
ATOM 1506 O O . LYS A 1 187 ? 2.435 -4.543 -5.053 1.00 96.94 187 LYS A O 1
ATOM 1511 N N . LEU A 1 188 ? 2.865 -2.618 -6.117 1.00 97.44 188 LEU A N 1
ATOM 1512 C CA . LEU A 1 188 ? 4.320 -2.712 -6.061 1.00 97.44 188 LEU A CA 1
ATOM 1513 C C . LEU A 1 188 ? 4.874 -1.373 -5.604 1.00 97.44 188 LEU A C 1
ATOM 1515 O O . LEU A 1 188 ? 4.553 -0.339 -6.176 1.00 97.44 188 LEU A O 1
ATOM 1519 N N . TYR A 1 189 ? 5.693 -1.397 -4.560 1.00 97.12 189 TYR A N 1
ATOM 1520 C CA . TYR A 1 189 ? 6.324 -0.195 -4.041 1.00 97.12 189 TYR A CA 1
ATOM 1521 C C . TYR A 1 189 ? 7.830 -0.269 -4.248 1.00 97.12 189 TYR A C 1
ATOM 1523 O O . TYR A 1 189 ? 8.451 -1.310 -4.024 1.00 97.12 189 TYR A O 1
ATOM 1531 N N 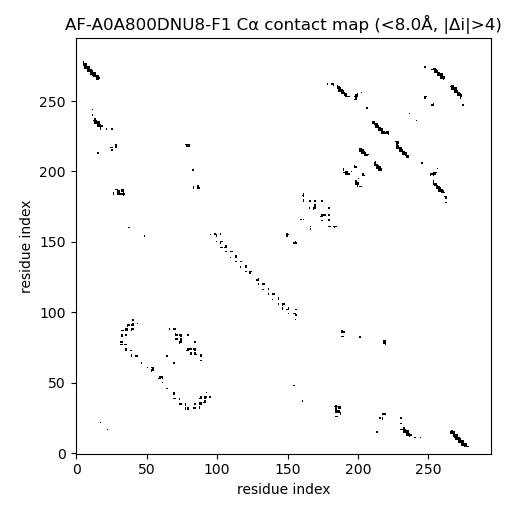. SER A 1 190 ? 8.419 0.855 -4.638 1.00 94.62 190 SER A N 1
ATOM 1532 C CA . SER A 1 190 ? 9.860 1.004 -4.680 1.00 94.62 190 SER A CA 1
ATOM 1533 C C . SER A 1 190 ? 10.290 2.390 -4.239 1.00 94.62 190 SER A C 1
ATOM 1535 O O . SER A 1 190 ? 9.791 3.402 -4.735 1.00 94.62 190 SER A O 1
ATOM 1537 N N . ARG A 1 191 ? 11.257 2.439 -3.323 1.00 92.81 191 ARG A N 1
ATOM 1538 C CA . ARG A 1 191 ? 11.859 3.703 -2.894 1.00 92.81 191 ARG A CA 1
ATOM 1539 C C . ARG A 1 191 ? 13.076 4.058 -3.736 1.00 92.81 191 ARG A C 1
ATOM 1541 O O . ARG A 1 191 ? 13.893 3.196 -4.075 1.00 92.81 191 ARG A O 1
ATOM 1548 N N . GLY A 1 192 ? 13.237 5.351 -3.975 1.00 89.75 192 GLY A N 1
ATOM 1549 C CA . GLY A 1 192 ? 14.480 5.886 -4.489 1.00 89.75 192 GLY A CA 1
ATOM 1550 C C . GLY A 1 192 ? 15.591 5.956 -3.433 1.00 89.75 192 GLY A C 1
ATOM 1551 O O . GLY A 1 192 ? 15.371 5.770 -2.234 1.00 89.75 192 GLY A O 1
ATOM 1552 N N . ASP A 1 193 ? 16.812 6.180 -3.899 1.00 83.56 193 ASP A N 1
ATOM 1553 C CA . ASP A 1 193 ? 18.064 6.081 -3.167 1.00 83.56 193 ASP A CA 1
ATOM 1554 C C . ASP A 1 193 ? 19.052 7.130 -3.685 1.00 83.56 193 ASP A C 1
ATOM 1556 O O . ASP A 1 193 ? 19.558 7.030 -4.798 1.00 83.56 193 ASP A O 1
ATOM 1560 N N . LYS A 1 194 ? 19.348 8.114 -2.829 1.00 78.81 194 LYS A N 1
ATOM 1561 C CA . LYS A 1 194 ? 20.274 9.239 -3.070 1.00 78.81 194 LYS A CA 1
ATOM 1562 C C . LYS A 1 194 ? 21.664 8.777 -3.517 1.00 78.81 194 LYS A C 1
ATOM 1564 O O . LYS A 1 194 ? 22.359 9.501 -4.211 1.00 78.81 194 LYS A O 1
ATOM 1569 N N . SER A 1 195 ? 22.079 7.582 -3.086 1.00 76.94 195 SER A N 1
ATOM 1570 C CA . SER A 1 195 ? 23.401 7.025 -3.393 1.00 76.94 195 SER A CA 1
ATOM 1571 C C . SER A 1 195 ? 23.486 6.356 -4.768 1.00 76.94 195 SER A C 1
ATOM 1573 O O . SER A 1 195 ? 24.526 5.786 -5.106 1.00 76.94 195 SER A O 1
ATOM 1575 N N . LYS A 1 196 ? 22.388 6.339 -5.536 1.00 76.75 196 LYS A N 1
ATOM 1576 C CA . LYS A 1 196 ? 22.277 5.637 -6.815 1.00 76.75 196 LYS A CA 1
ATOM 1577 C C . LYS A 1 196 ? 21.828 6.591 -7.912 1.00 76.75 196 LYS A C 1
ATOM 1579 O O . LYS A 1 196 ? 20.850 7.315 -7.757 1.00 76.75 196 LYS A O 1
ATOM 1584 N N . GLU A 1 197 ? 22.524 6.533 -9.042 1.00 67.56 197 GLU A N 1
ATOM 1585 C CA . GLU A 1 197 ? 22.157 7.287 -10.239 1.00 67.56 197 GLU A CA 1
ATOM 1586 C C . GLU A 1 197 ? 20.758 6.896 -10.741 1.00 67.56 197 GLU A C 1
ATOM 1588 O O . GLU A 1 197 ? 20.364 5.723 -10.710 1.00 67.56 197 GLU A O 1
ATOM 1593 N N . GLY A 1 198 ? 20.000 7.894 -11.200 1.00 64.25 198 GLY A N 1
ATOM 1594 C CA . GLY A 1 198 ? 18.633 7.726 -11.706 1.00 64.25 198 GLY A CA 1
ATOM 1595 C C . GLY A 1 198 ? 17.545 7.672 -10.628 1.00 64.25 198 GLY A C 1
ATOM 1596 O O . GLY A 1 198 ? 16.394 7.364 -10.940 1.00 64.25 198 GLY A O 1
ATOM 1597 N N . GLY A 1 199 ? 17.887 7.942 -9.364 1.00 75.12 199 GLY A N 1
ATOM 1598 C CA . GLY A 1 199 ? 16.941 8.087 -8.258 1.00 75.12 199 GLY A CA 1
ATOM 1599 C C . GLY A 1 199 ? 16.385 6.757 -7.751 1.00 75.12 199 GLY A C 1
ATOM 1600 O O . GLY A 1 199 ? 16.472 6.492 -6.562 1.00 75.12 199 GLY A O 1
ATOM 1601 N N . ASN A 1 200 ? 15.855 5.880 -8.608 1.00 87.25 200 ASN A N 1
ATOM 1602 C CA . ASN A 1 200 ? 15.247 4.607 -8.214 1.00 87.25 200 ASN A CA 1
ATOM 1603 C C . ASN A 1 200 ? 15.670 3.451 -9.140 1.00 87.25 200 ASN A C 1
ATOM 1605 O O . ASN A 1 200 ? 15.404 3.449 -10.335 1.00 87.25 200 ASN A O 1
ATOM 1609 N N . LEU A 1 201 ? 16.325 2.426 -8.581 1.00 85.44 201 LEU A N 1
ATOM 1610 C CA . LEU A 1 201 ? 16.888 1.317 -9.369 1.00 85.44 201 LEU A CA 1
ATOM 1611 C C . LEU A 1 201 ? 15.844 0.326 -9.896 1.00 85.44 201 LEU A C 1
ATOM 1613 O O . LEU A 1 201 ? 16.024 -0.266 -10.964 1.00 85.44 201 LEU A O 1
ATOM 1617 N N . ASN A 1 202 ? 14.777 0.105 -9.136 1.00 91.50 202 ASN A N 1
ATOM 1618 C CA . ASN A 1 202 ? 13.781 -0.909 -9.459 1.00 91.50 202 ASN A CA 1
ATOM 1619 C C . ASN A 1 202 ? 12.706 -0.332 -10.382 1.00 91.50 202 ASN A C 1
ATOM 1621 O O . ASN A 1 202 ? 12.320 -0.992 -11.341 1.00 91.50 202 ASN A O 1
ATOM 1625 N N . THR A 1 203 ? 12.313 0.923 -10.183 1.00 92.81 203 THR A N 1
ATOM 1626 C CA . THR A 1 203 ? 11.334 1.622 -11.024 1.00 92.81 203 THR A CA 1
ATOM 1627 C C . THR A 1 203 ? 11.924 2.944 -11.511 1.00 92.81 203 THR A C 1
ATOM 1629 O O . THR A 1 203 ? 12.018 3.887 -10.731 1.00 92.81 203 THR A O 1
ATOM 1632 N N . LYS A 1 204 ? 12.342 2.999 -12.779 1.00 93.44 204 LYS A N 1
ATOM 1633 C CA . LYS A 1 204 ? 13.049 4.139 -13.383 1.00 93.44 204 LYS A CA 1
ATOM 1634 C C . LYS A 1 204 ? 12.116 4.954 -14.262 1.00 93.44 204 LYS A C 1
ATOM 1636 O O . LYS A 1 204 ? 11.474 4.373 -15.135 1.00 93.44 204 LYS A O 1
ATOM 1641 N N . ILE A 1 205 ? 12.088 6.264 -14.053 1.00 93.94 205 ILE A N 1
ATOM 1642 C CA . ILE A 1 205 ? 11.439 7.223 -14.947 1.00 93.94 205 ILE A CA 1
ATOM 1643 C C . ILE A 1 205 ? 12.509 7.857 -15.833 1.00 93.94 205 ILE A C 1
ATOM 1645 O O . ILE A 1 205 ? 13.529 8.320 -15.327 1.00 93.94 205 ILE A O 1
ATOM 1649 N N . GLU A 1 206 ? 12.261 7.884 -17.137 1.00 92.44 206 GLU A N 1
ATOM 1650 C CA . GLU A 1 206 ? 13.116 8.535 -18.130 1.00 92.44 206 GLU A CA 1
ATOM 1651 C C . GLU A 1 206 ? 12.301 9.574 -18.907 1.00 92.44 206 GLU A C 1
ATOM 1653 O O . GLU A 1 206 ? 11.121 9.358 -19.206 1.00 92.44 206 GLU A O 1
ATOM 1658 N N . ILE A 1 207 ? 12.925 10.715 -19.206 1.00 92.19 207 ILE A N 1
ATOM 1659 C CA . ILE A 1 207 ? 12.338 11.764 -20.043 1.00 92.19 207 ILE A CA 1
ATOM 1660 C C . ILE A 1 207 ? 12.590 11.375 -21.500 1.00 92.19 207 ILE A C 1
ATOM 1662 O O . ILE A 1 207 ? 13.733 11.196 -21.915 1.00 92.19 207 ILE A O 1
ATOM 1666 N N . VAL A 1 208 ? 11.517 11.244 -22.274 1.00 92.19 208 VAL A N 1
ATOM 1667 C CA . VAL A 1 208 ? 11.555 10.907 -23.703 1.00 92.19 208 VAL A CA 1
ATOM 1668 C C . VAL A 1 208 ? 10.892 12.027 -24.510 1.00 92.19 208 VAL A C 1
ATOM 1670 O O . VAL A 1 208 ? 10.090 12.775 -23.948 1.00 92.19 208 VAL A O 1
ATOM 1673 N N . PRO A 1 209 ? 11.148 12.156 -25.826 1.00 86.88 209 PRO A N 1
ATOM 1674 C CA . PRO A 1 209 ? 10.549 13.225 -26.634 1.00 86.88 209 PRO A CA 1
ATOM 1675 C C . PRO A 1 209 ? 9.014 13.299 -26.539 1.00 86.88 209 PRO A C 1
ATOM 1677 O O . PRO A 1 209 ? 8.433 14.379 -26.573 1.00 86.88 209 PRO A O 1
ATOM 1680 N N . GLU A 1 210 ? 8.347 12.155 -26.355 1.00 83.94 210 GLU A N 1
ATOM 1681 C CA . GLU A 1 210 ? 6.888 12.061 -26.222 1.00 83.94 210 GLU A CA 1
ATOM 1682 C C . GLU A 1 210 ? 6.348 12.268 -24.788 1.00 83.94 210 GLU A C 1
ATOM 1684 O O . GLU A 1 210 ? 5.143 12.118 -24.556 1.00 83.94 210 GLU A O 1
ATOM 1689 N N . GLY A 1 211 ? 7.209 12.572 -23.810 1.00 89.62 211 GLY A N 1
ATOM 1690 C CA . GLY A 1 211 ? 6.849 12.739 -22.401 1.00 89.62 211 GLY A CA 1
ATOM 1691 C C . GLY A 1 211 ? 7.749 11.933 -21.467 1.00 89.62 211 GLY A C 1
ATOM 1692 O O . GLY A 1 211 ? 8.921 12.253 -21.297 1.00 89.62 211 GLY A O 1
ATOM 1693 N N . PHE A 1 212 ? 7.192 10.902 -20.831 1.00 94.81 212 PHE A N 1
ATOM 1694 C CA . PHE A 1 212 ? 7.910 10.076 -19.862 1.00 94.81 212 PHE A CA 1
ATOM 1695 C C . PHE A 1 212 ? 7.728 8.591 -20.175 1.00 94.81 212 PHE A C 1
ATOM 1697 O O . PHE A 1 212 ? 6.645 8.156 -20.578 1.00 94.81 212 PHE A O 1
ATOM 1704 N N . SER A 1 213 ? 8.767 7.800 -19.932 1.00 95.44 213 SER A N 1
ATOM 1705 C CA . SER A 1 213 ? 8.688 6.341 -19.887 1.00 95.44 213 SER A CA 1
ATOM 1706 C C . SER A 1 213 ? 8.985 5.842 -18.482 1.00 95.44 213 SER A C 1
ATOM 1708 O O . SER A 1 213 ? 9.855 6.368 -17.790 1.00 95.44 213 SER A O 1
ATOM 1710 N N . LEU A 1 214 ? 8.264 4.806 -18.060 1.00 96.38 214 LEU A N 1
ATOM 1711 C CA . LEU A 1 214 ? 8.512 4.099 -16.810 1.00 96.38 214 LEU A CA 1
ATOM 1712 C C . LEU A 1 214 ? 9.002 2.689 -17.132 1.00 96.38 214 LEU A C 1
ATOM 1714 O O . LEU A 1 214 ? 8.378 1.970 -17.913 1.00 96.38 214 LEU A O 1
ATOM 1718 N N . SER A 1 215 ? 10.099 2.299 -16.491 1.00 95.50 21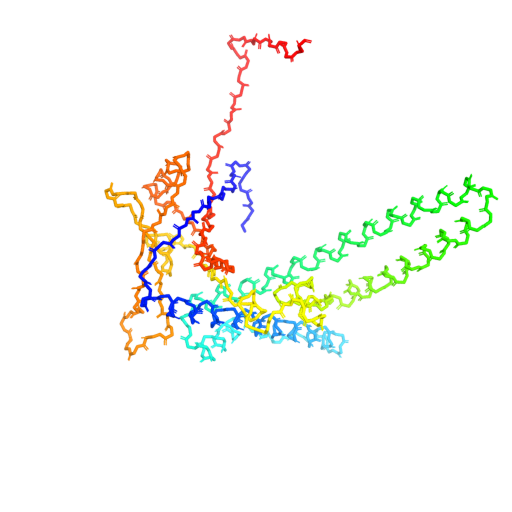5 SER A N 1
ATOM 1719 C CA . SER A 1 215 ? 10.672 0.960 -16.583 1.00 95.50 215 SER A CA 1
ATOM 1720 C C . SER A 1 215 ? 10.664 0.281 -15.219 1.00 95.50 215 SER A C 1
ATOM 1722 O O . SER A 1 215 ? 11.221 0.835 -14.269 1.00 95.50 215 SER A O 1
ATOM 1724 N N . VAL A 1 216 ? 10.132 -0.935 -15.113 1.00 96.25 216 VAL A N 1
ATOM 1725 C CA . VAL A 1 216 ? 10.043 -1.717 -13.866 1.00 96.25 216 VAL A CA 1
ATOM 1726 C C . VAL A 1 216 ? 10.883 -2.987 -13.975 1.00 96.25 216 VAL A C 1
ATOM 1728 O O . VAL A 1 216 ? 10.790 -3.709 -14.962 1.00 96.25 216 VAL A O 1
ATOM 1731 N N . ALA A 1 217 ? 11.718 -3.259 -12.972 1.00 94.44 217 ALA A N 1
ATOM 1732 C CA . ALA A 1 217 ? 12.519 -4.478 -12.894 1.00 94.44 217 ALA A CA 1
ATOM 1733 C C . ALA A 1 217 ? 11.661 -5.693 -12.510 1.00 94.44 217 ALA A C 1
ATOM 1735 O O . ALA A 1 217 ? 10.961 -5.663 -11.502 1.00 94.44 217 ALA A O 1
ATOM 1736 N N . ILE A 1 218 ? 11.786 -6.781 -13.265 1.00 94.31 218 ILE A N 1
ATOM 1737 C CA . ILE A 1 218 ? 11.104 -8.055 -13.028 1.00 94.31 218 ILE A CA 1
ATOM 1738 C C . ILE A 1 218 ? 12.104 -9.021 -12.398 1.00 94.31 218 ILE A C 1
ATOM 1740 O O . ILE A 1 218 ? 12.839 -9.741 -13.077 1.00 94.31 218 ILE A O 1
ATOM 1744 N N . SER A 1 219 ? 12.208 -8.976 -11.071 1.00 90.06 219 SER A N 1
ATOM 1745 C CA . SER A 1 219 ? 13.278 -9.665 -10.354 1.00 90.06 219 SER A CA 1
ATOM 1746 C C . SER A 1 219 ? 13.092 -11.178 -10.277 1.00 90.06 219 SER A C 1
ATOM 1748 O O . SER A 1 219 ? 14.085 -11.901 -10.250 1.00 90.06 219 SER A O 1
ATOM 1750 N N . HIS A 1 220 ? 11.854 -11.668 -10.356 1.00 87.56 220 HIS A N 1
ATOM 1751 C CA . HIS A 1 220 ? 11.586 -13.107 -10.324 1.00 87.56 220 HIS A CA 1
ATOM 1752 C C . HIS A 1 220 ? 12.005 -13.858 -11.600 1.00 87.56 220 HIS A C 1
ATOM 1754 O O . HIS A 1 220 ? 12.102 -15.084 -11.569 1.00 87.56 220 HIS A O 1
ATOM 1760 N N . LYS A 1 221 ? 12.276 -13.136 -12.698 1.00 85.94 221 LYS A N 1
ATOM 1761 C CA . LYS A 1 221 ? 12.741 -13.676 -13.988 1.00 85.94 221 LYS A CA 1
ATOM 1762 C C . LYS A 1 221 ? 14.261 -13.633 -14.171 1.00 85.94 221 LYS A C 1
ATOM 1764 O O . LYS A 1 221 ? 14.761 -13.770 -15.283 1.00 85.94 221 LYS A O 1
ATOM 1769 N N . VAL A 1 222 ? 15.027 -13.403 -13.107 1.00 81.38 222 VAL A N 1
ATOM 1770 C CA . VAL A 1 222 ? 16.493 -13.415 -13.198 1.00 81.38 222 VAL A CA 1
ATOM 1771 C C . VAL A 1 222 ? 16.974 -14.852 -13.433 1.00 81.38 222 VAL A C 1
ATOM 1773 O O . VAL A 1 222 ? 17.075 -15.640 -12.498 1.00 81.38 222 VAL A O 1
ATOM 1776 N N . GLU A 1 223 ? 17.292 -15.184 -14.684 1.00 64.75 223 GLU A N 1
ATOM 1777 C CA . GLU A 1 223 ? 17.867 -16.484 -15.075 1.00 64.75 223 GLU A CA 1
ATOM 1778 C C . GLU A 1 223 ? 19.401 -16.523 -14.939 1.00 64.75 223 GLU A C 1
ATOM 1780 O O . GLU A 1 223 ? 20.018 -17.585 -14.967 1.00 64.75 223 GLU A O 1
ATOM 1785 N N . SER A 1 224 ? 20.058 -15.365 -14.807 1.00 54.62 224 SER A N 1
ATOM 1786 C CA . SER A 1 224 ? 21.521 -15.241 -14.767 1.00 54.62 224 SER A CA 1
ATOM 1787 C C . SER A 1 224 ? 21.961 -14.001 -13.979 1.00 54.62 224 SER A C 1
ATOM 1789 O O . SER A 1 224 ? 21.231 -13.012 -13.940 1.00 54.62 224 SER A O 1
ATOM 1791 N N . PRO A 1 225 ? 23.162 -13.984 -13.368 1.00 54.84 225 PRO A N 1
ATOM 1792 C CA . PRO A 1 225 ? 23.513 -13.048 -12.290 1.00 54.84 225 PRO A CA 1
ATOM 1793 C C . PRO A 1 225 ? 23.688 -11.576 -12.704 1.00 54.84 225 PRO A C 1
ATOM 1795 O O . PRO A 1 225 ? 24.119 -10.772 -11.879 1.00 54.84 225 PRO A O 1
ATOM 1798 N N . LYS A 1 226 ? 23.414 -11.195 -13.960 1.00 59.28 226 LYS A N 1
ATOM 1799 C CA . LYS A 1 226 ? 23.873 -9.908 -14.493 1.00 59.28 226 LYS A CA 1
ATOM 1800 C C . LYS A 1 226 ? 22.885 -8.753 -14.385 1.00 59.28 226 LYS A C 1
ATOM 1802 O O . LYS A 1 226 ? 23.361 -7.685 -14.037 1.00 59.28 226 LYS A O 1
ATOM 1807 N N . THR A 1 227 ? 21.572 -8.897 -14.584 1.00 70.25 227 THR A N 1
ATOM 1808 C CA . THR A 1 227 ? 20.552 -7.858 -14.273 1.00 70.25 227 THR A CA 1
ATOM 1809 C C . THR A 1 227 ? 19.148 -8.459 -14.437 1.00 70.25 227 THR A C 1
ATOM 1811 O O . THR A 1 227 ? 18.958 -9.332 -15.279 1.00 70.25 227 THR A O 1
ATOM 1814 N N . ALA A 1 228 ? 18.162 -8.006 -13.656 1.00 83.12 228 ALA A N 1
ATOM 1815 C CA . ALA A 1 228 ? 16.760 -8.378 -13.865 1.00 83.12 228 ALA A CA 1
ATOM 1816 C C . ALA A 1 228 ? 16.206 -7.767 -15.166 1.00 83.12 228 ALA A C 1
ATOM 1818 O O . ALA A 1 228 ? 16.443 -6.575 -15.395 1.00 83.12 228 ALA A O 1
ATOM 1819 N N . PRO A 1 229 ? 15.457 -8.526 -15.991 1.00 91.38 229 PRO A N 1
ATOM 1820 C CA . PRO A 1 229 ? 14.778 -7.955 -17.149 1.00 91.38 229 PRO A CA 1
ATOM 1821 C C . PRO A 1 229 ? 13.850 -6.820 -16.711 1.00 91.38 229 PRO A C 1
ATOM 1823 O O . PRO A 1 229 ? 13.379 -6.785 -15.570 1.00 91.38 229 PRO A O 1
ATOM 1826 N N . ARG A 1 230 ? 13.621 -5.855 -17.601 1.00 93.62 230 ARG A N 1
ATOM 1827 C CA . ARG A 1 230 ? 12.779 -4.692 -17.318 1.00 93.62 230 ARG A CA 1
ATOM 1828 C C . ARG A 1 230 ? 11.638 -4.631 -18.313 1.00 93.62 230 ARG A C 1
ATOM 1830 O O . ARG A 1 230 ? 11.868 -4.790 -19.505 1.00 93.62 230 ARG A O 1
ATOM 1837 N N . VAL A 1 231 ? 10.447 -4.344 -17.808 1.00 95.94 231 VAL A N 1
ATOM 1838 C CA . VAL A 1 231 ? 9.300 -3.962 -18.629 1.00 95.94 231 VAL A CA 1
ATOM 1839 C C . VAL A 1 231 ? 9.296 -2.447 -18.722 1.00 95.94 231 VAL A C 1
ATOM 1841 O O . VAL A 1 231 ? 9.320 -1.776 -17.688 1.00 95.94 231 VAL A O 1
ATOM 1844 N N . THR A 1 232 ? 9.267 -1.915 -19.939 1.00 96.44 232 THR A N 1
ATOM 1845 C CA . THR A 1 232 ? 9.239 -0.475 -20.205 1.00 96.44 232 THR A CA 1
ATOM 1846 C C . THR A 1 232 ? 7.940 -0.112 -20.903 1.00 96.44 232 THR A C 1
ATOM 1848 O O . THR A 1 232 ? 7.494 -0.799 -21.814 1.00 96.44 232 THR A O 1
ATOM 1851 N N . GLY A 1 233 ? 7.333 0.987 -20.471 1.00 95.88 233 GLY A N 1
ATOM 1852 C CA . GLY A 1 233 ? 6.081 1.476 -21.029 1.00 95.88 233 GLY A CA 1
ATOM 1853 C C . GLY A 1 233 ? 5.948 2.983 -20.912 1.00 95.88 233 GLY A C 1
ATOM 1854 O O . GLY A 1 233 ? 6.726 3.645 -20.216 1.00 95.88 233 GLY A O 1
ATOM 1855 N N . LYS A 1 234 ? 4.939 3.530 -21.583 1.00 96.81 234 LYS A N 1
ATOM 1856 C CA . LYS A 1 234 ? 4.679 4.970 -21.602 1.00 96.81 234 LYS A CA 1
ATOM 1857 C C . LYS A 1 234 ? 4.011 5.400 -20.301 1.00 96.81 234 LYS A C 1
ATOM 1859 O O . LYS A 1 234 ? 3.036 4.786 -19.870 1.00 96.81 234 LYS A O 1
ATOM 1864 N N . LEU A 1 235 ? 4.539 6.447 -19.673 1.00 96.19 235 LEU A N 1
ATOM 1865 C CA . LEU A 1 235 ? 3.992 7.043 -18.460 1.00 96.19 235 LEU A CA 1
ATOM 1866 C C . LEU A 1 235 ? 3.223 8.315 -18.828 1.00 96.19 235 LEU A C 1
ATOM 1868 O O . LEU A 1 235 ? 3.801 9.354 -19.149 1.00 96.19 235 LEU A O 1
ATOM 1872 N N . PHE A 1 236 ? 1.901 8.227 -18.766 1.00 94.31 236 PHE A N 1
ATOM 1873 C CA . PHE A 1 236 ? 1.008 9.345 -19.011 1.00 94.31 236 PHE A CA 1
ATOM 1874 C C . PHE A 1 236 ? 0.741 10.117 -17.726 1.00 94.31 236 PHE A C 1
ATOM 1876 O O . PHE A 1 236 ? 0.321 9.568 -16.709 1.00 94.31 236 PHE A O 1
ATOM 1883 N N . LEU A 1 237 ? 0.964 11.426 -17.800 1.00 90.94 237 LEU A N 1
ATOM 1884 C CA . LEU A 1 237 ? 0.709 12.374 -16.723 1.00 90.94 237 LEU A CA 1
ATOM 1885 C C . LEU A 1 237 ? -0.184 13.500 -17.232 1.00 90.94 237 LEU A C 1
ATOM 1887 O O . LEU A 1 237 ? -0.064 13.912 -18.393 1.00 90.94 237 LEU A O 1
ATOM 1891 N N . ASP A 1 238 ? -1.031 14.021 -16.346 1.00 84.00 238 ASP A N 1
ATOM 1892 C CA . ASP A 1 238 ? -1.774 15.256 -16.592 1.00 84.00 238 ASP A CA 1
ATOM 1893 C C . ASP A 1 238 ? -0.812 16.435 -16.823 1.00 84.00 238 ASP A C 1
ATOM 1895 O O . ASP A 1 238 ? 0.239 16.527 -16.182 1.00 84.00 238 ASP A O 1
ATOM 1899 N N . VAL A 1 239 ? -1.178 17.342 -17.732 1.00 75.88 239 VAL A N 1
ATOM 1900 C CA . VAL A 1 239 ? -0.310 18.412 -18.256 1.00 75.88 239 VAL A CA 1
ATOM 1901 C C . VAL A 1 239 ? 0.265 19.275 -17.133 1.00 75.88 239 VAL A C 1
ATOM 1903 O O . VAL A 1 239 ? 1.461 19.553 -17.132 1.00 75.88 239 VAL A O 1
ATOM 1906 N N . ARG A 1 240 ? -0.545 19.618 -16.123 1.00 77.31 240 ARG A N 1
ATOM 1907 C CA . ARG A 1 240 ? -0.129 20.477 -14.996 1.00 77.31 240 ARG A CA 1
ATOM 1908 C C . ARG A 1 240 ? 0.958 19.857 -14.117 1.00 77.31 240 ARG A C 1
ATOM 1910 O O . ARG A 1 240 ? 1.651 20.573 -13.404 1.00 77.31 240 ARG A O 1
ATOM 1917 N N . ARG A 1 241 ? 1.078 18.527 -14.122 1.00 80.81 241 ARG A N 1
ATOM 1918 C CA . ARG A 1 241 ? 1.996 17.772 -13.256 1.00 80.81 241 ARG A CA 1
ATOM 1919 C C . ARG A 1 241 ? 3.301 17.403 -13.962 1.00 80.81 241 ARG A C 1
ATOM 1921 O O . ARG A 1 241 ? 4.250 17.008 -13.295 1.00 80.81 241 ARG A O 1
ATOM 1928 N N . ARG A 1 242 ? 3.352 17.527 -15.294 1.00 84.88 242 ARG A N 1
ATOM 1929 C CA . ARG A 1 242 ? 4.523 17.155 -16.104 1.00 84.88 242 ARG A CA 1
ATOM 1930 C C . ARG A 1 242 ? 5.739 18.010 -15.788 1.00 84.88 242 ARG A C 1
ATOM 1932 O O . ARG A 1 242 ? 6.817 17.452 -15.650 1.00 84.88 242 ARG A O 1
ATOM 1939 N N . GLU A 1 243 ? 5.549 19.320 -15.653 1.00 86.12 243 GLU A N 1
ATOM 1940 C CA . GLU A 1 243 ? 6.673 20.240 -15.457 1.00 86.12 243 GLU A CA 1
ATOM 1941 C C . GLU A 1 243 ? 7.378 19.994 -14.127 1.00 86.12 243 GLU A C 1
ATOM 1943 O O . GLU A 1 243 ? 8.575 19.758 -14.106 1.00 86.12 243 GLU A O 1
ATOM 1948 N N . ARG A 1 244 ? 6.608 19.873 -13.040 1.00 87.31 244 ARG A N 1
ATOM 1949 C CA . ARG A 1 244 ? 7.159 19.581 -11.709 1.00 87.31 244 ARG A CA 1
ATOM 1950 C C . ARG A 1 244 ? 7.976 18.297 -11.674 1.00 87.31 244 ARG A C 1
ATOM 1952 O O . ARG A 1 244 ? 9.037 18.252 -11.067 1.00 87.31 244 ARG A O 1
ATOM 1959 N N . LEU A 1 245 ? 7.473 17.235 -12.311 1.00 89.38 245 LEU A N 1
ATOM 1960 C CA . LEU A 1 245 ? 8.227 15.988 -12.378 1.00 89.38 245 LEU A CA 1
ATOM 1961 C C . LEU A 1 245 ? 9.483 16.145 -13.240 1.00 89.38 245 LEU A C 1
ATOM 1963 O O . LEU A 1 245 ? 10.507 15.570 -12.893 1.00 89.38 245 LEU A O 1
ATOM 1967 N N . ARG A 1 246 ? 9.412 16.889 -14.350 1.00 90.31 246 ARG A N 1
ATOM 1968 C CA . ARG A 1 246 ? 10.569 17.138 -15.215 1.00 90.31 246 ARG A CA 1
ATOM 1969 C C . ARG A 1 246 ? 11.669 17.872 -14.456 1.00 90.31 246 ARG A C 1
ATOM 1971 O O . ARG A 1 246 ? 12.760 17.325 -14.368 1.00 90.31 246 ARG A O 1
ATOM 1978 N N . GLU A 1 247 ? 11.347 19.020 -13.865 1.00 88.69 247 GLU A N 1
ATOM 1979 C CA . GLU A 1 247 ? 12.269 19.826 -13.054 1.00 88.69 247 GLU A CA 1
ATOM 1980 C C . GLU A 1 247 ? 12.921 18.960 -11.967 1.00 88.69 247 GLU A C 1
ATOM 1982 O O . GLU A 1 247 ? 14.142 18.866 -11.878 1.00 88.69 247 GLU A O 1
ATOM 1987 N N . HIS A 1 248 ? 12.108 18.204 -11.217 1.00 88.81 248 HIS A N 1
ATOM 1988 C CA . HIS A 1 248 ? 12.613 17.326 -10.161 1.00 88.81 248 HIS A CA 1
ATOM 1989 C C . HIS A 1 248 ? 13.552 16.226 -10.674 1.00 88.81 248 HIS A C 1
ATOM 1991 O O . HIS A 1 248 ? 14.513 15.869 -9.995 1.00 88.81 248 HIS A O 1
ATOM 1997 N N . LEU A 1 249 ? 13.280 15.646 -11.847 1.00 89.19 249 LEU A N 1
ATOM 1998 C CA . LEU A 1 249 ? 14.132 14.609 -12.436 1.00 89.19 249 LEU A CA 1
ATOM 1999 C C . LEU A 1 249 ? 15.432 15.183 -13.012 1.00 89.19 249 LEU A C 1
ATOM 2001 O O . LEU A 1 249 ? 16.475 14.542 -12.875 1.00 89.19 249 LEU A O 1
ATOM 2005 N N . GLU A 1 250 ? 15.379 16.362 -13.632 1.00 88.50 250 GLU A N 1
ATOM 2006 C CA . GLU A 1 250 ? 16.548 17.076 -14.167 1.00 88.50 250 GLU A CA 1
ATOM 2007 C C . GLU A 1 250 ? 17.502 17.513 -13.047 1.00 88.50 250 GLU A C 1
ATOM 2009 O O . GLU A 1 250 ? 18.716 17.363 -13.186 1.00 88.50 250 GLU A O 1
ATOM 2014 N N . ASP A 1 251 ? 16.960 17.899 -11.890 1.00 85.62 251 ASP A N 1
ATOM 2015 C CA . ASP A 1 251 ? 17.720 18.188 -10.666 1.00 85.62 251 ASP A CA 1
ATOM 2016 C C . ASP A 1 251 ? 18.323 16.930 -10.002 1.00 85.62 251 ASP A C 1
ATOM 2018 O O . ASP A 1 251 ? 18.967 17.002 -8.950 1.00 85.62 251 ASP A O 1
ATOM 2022 N N . GLY A 1 252 ? 18.110 15.742 -10.580 1.00 83.62 252 GLY A N 1
ATOM 2023 C CA . GLY A 1 252 ? 18.555 14.470 -10.007 1.00 83.62 252 GLY A CA 1
ATOM 2024 C C . GLY A 1 252 ? 17.803 14.100 -8.724 1.00 83.62 252 GLY A C 1
ATOM 2025 O O . GLY A 1 252 ? 18.311 13.349 -7.882 1.00 83.62 252 GLY A O 1
ATOM 2026 N N . GLY A 1 253 ? 16.595 14.636 -8.554 1.00 84.94 253 GLY A N 1
ATOM 2027 C CA . GLY A 1 253 ? 15.746 14.425 -7.399 1.00 84.94 253 GLY A CA 1
ATOM 2028 C C . GLY A 1 253 ? 15.365 12.957 -7.205 1.00 84.94 253 GLY A C 1
ATOM 2029 O O . GLY A 1 253 ? 15.116 12.190 -8.138 1.00 84.94 253 GLY A O 1
ATOM 2030 N N . ILE A 1 254 ? 15.288 12.539 -5.942 1.00 90.62 254 ILE A N 1
ATOM 2031 C CA . ILE A 1 254 ? 14.830 11.189 -5.605 1.00 90.62 254 ILE A CA 1
ATOM 2032 C C . ILE A 1 254 ? 13.314 11.160 -5.576 1.00 90.62 254 ILE A C 1
ATOM 2034 O O . ILE A 1 254 ? 12.674 12.064 -5.045 1.00 90.62 254 ILE A O 1
ATOM 2038 N N . TYR A 1 255 ? 12.750 10.055 -6.034 1.00 93.31 255 TYR A N 1
ATOM 2039 C CA . TYR A 1 255 ? 11.331 9.777 -5.941 1.00 93.31 255 TYR A CA 1
ATOM 2040 C C . TYR A 1 255 ? 11.096 8.338 -5.479 1.00 93.31 255 TYR A C 1
ATOM 2042 O O . TYR A 1 255 ? 11.924 7.439 -5.651 1.00 93.31 255 TYR A O 1
ATOM 2050 N N . SER A 1 256 ? 9.940 8.113 -4.876 1.00 94.94 256 SER A N 1
ATOM 2051 C CA . SER A 1 256 ? 9.389 6.787 -4.622 1.00 94.94 256 SER A CA 1
ATOM 2052 C C . SER A 1 256 ? 8.192 6.551 -5.530 1.00 94.94 256 SER A C 1
ATOM 2054 O O . SER A 1 256 ? 7.515 7.499 -5.923 1.00 94.94 256 SER A O 1
ATOM 2056 N N . ILE A 1 257 ? 7.960 5.292 -5.886 1.00 96.25 257 ILE A N 1
ATOM 2057 C CA . ILE A 1 257 ? 6.854 4.886 -6.747 1.00 96.25 257 ILE A CA 1
ATOM 2058 C C . ILE A 1 257 ? 6.012 3.850 -6.015 1.00 96.25 257 ILE A C 1
ATOM 2060 O O . ILE A 1 257 ? 6.535 2.838 -5.546 1.00 96.25 257 ILE A O 1
ATOM 2064 N N . GLU A 1 258 ? 4.704 4.080 -5.961 1.00 97.44 258 GLU A N 1
ATOM 2065 C CA . GLU A 1 258 ? 3.708 3.044 -5.705 1.00 97.44 258 GLU A CA 1
ATOM 2066 C C . GLU A 1 258 ? 2.926 2.790 -6.999 1.00 97.44 258 GLU A C 1
ATOM 2068 O O . GLU A 1 258 ? 2.190 3.646 -7.486 1.00 97.44 258 GLU A O 1
ATOM 2073 N N . LEU A 1 259 ? 3.110 1.604 -7.571 1.00 97.62 259 LEU A N 1
ATOM 2074 C CA . LEU A 1 259 ? 2.350 1.120 -8.711 1.00 97.62 259 LEU A CA 1
ATOM 2075 C C . LEU A 1 259 ? 1.118 0.364 -8.214 1.00 97.62 259 LEU A C 1
ATOM 2077 O O . LEU A 1 259 ? 1.247 -0.548 -7.396 1.00 97.62 259 LEU A O 1
ATOM 2081 N N . ILE A 1 260 ? -0.060 0.715 -8.726 1.00 97.25 260 ILE A N 1
ATOM 2082 C CA . ILE A 1 260 ? -1.351 0.153 -8.323 1.00 97.25 260 ILE A CA 1
ATOM 2083 C C . ILE A 1 260 ? -2.125 -0.290 -9.562 1.00 97.25 260 ILE A C 1
ATOM 2085 O O . ILE A 1 260 ? -2.459 0.533 -10.409 1.00 97.25 260 ILE A O 1
ATOM 2089 N N . ARG A 1 261 ? -2.483 -1.572 -9.648 1.00 96.31 261 ARG A N 1
ATOM 2090 C CA . ARG A 1 261 ? -3.380 -2.076 -10.696 1.00 96.31 261 ARG A CA 1
ATOM 2091 C C . ARG A 1 261 ? -4.834 -2.001 -10.228 1.00 96.31 261 ARG A C 1
ATOM 2093 O O . ARG A 1 261 ? -5.193 -2.568 -9.193 1.00 96.31 261 ARG A O 1
ATOM 2100 N N . GLY A 1 262 ? -5.679 -1.289 -10.964 1.00 92.88 262 GLY A N 1
ATOM 2101 C CA . GLY A 1 262 ? -7.116 -1.251 -10.694 1.00 92.88 262 GLY A CA 1
ATOM 2102 C C . GLY A 1 262 ? -7.844 -2.505 -11.192 1.00 92.88 262 GLY A C 1
ATOM 2103 O O . GLY A 1 262 ? -7.296 -3.303 -11.952 1.00 92.88 262 GLY A O 1
ATOM 2104 N N . LEU A 1 263 ? -9.102 -2.679 -10.772 1.00 89.44 263 LEU A N 1
ATOM 2105 C CA . LEU A 1 263 ? -9.983 -3.736 -11.304 1.00 89.44 263 LEU A CA 1
ATOM 2106 C C . LEU A 1 263 ? -1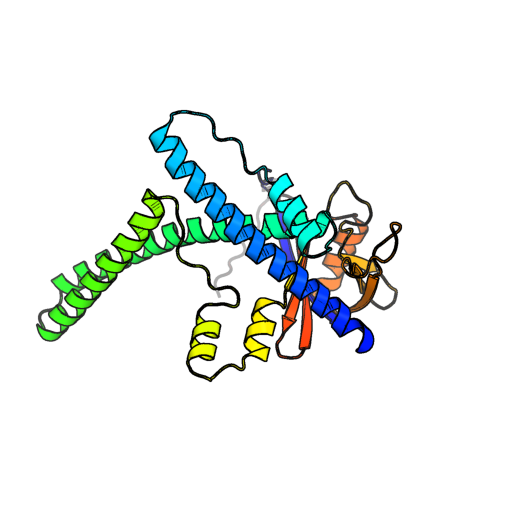0.331 -3.512 -12.788 1.00 89.44 263 LEU A C 1
ATOM 2108 O O . LEU A 1 263 ? -10.684 -4.451 -13.490 1.00 89.44 263 LEU A O 1
ATOM 2112 N N . ASP A 1 264 ? -10.171 -2.277 -13.260 1.00 92.62 264 ASP A N 1
ATOM 2113 C CA . ASP A 1 264 ? -10.222 -1.860 -14.663 1.00 92.62 264 ASP A CA 1
ATOM 2114 C C . ASP A 1 264 ? -8.976 -2.269 -15.471 1.00 92.62 264 ASP A C 1
ATOM 2116 O O . ASP A 1 264 ? -8.887 -1.962 -16.655 1.00 92.62 264 ASP A O 1
ATOM 2120 N N . ASN A 1 265 ? -8.017 -2.967 -14.852 1.00 90.75 265 ASN A N 1
ATOM 2121 C CA . ASN A 1 265 ? -6.726 -3.349 -15.431 1.00 90.75 265 ASN A CA 1
ATOM 2122 C C . ASN A 1 265 ? -5.813 -2.173 -15.804 1.00 90.75 265 ASN A C 1
ATOM 2124 O O . ASN A 1 265 ? -4.832 -2.372 -16.520 1.00 90.75 265 ASN A O 1
ATOM 2128 N N . VAL A 1 266 ? -6.084 -0.974 -15.281 1.00 94.94 266 VAL A N 1
ATOM 2129 C CA . VAL A 1 266 ? -5.230 0.200 -15.485 1.00 94.94 266 VAL A CA 1
ATOM 2130 C C . VAL A 1 266 ? -4.166 0.261 -14.391 1.00 94.94 266 VAL A C 1
ATOM 2132 O O . VAL A 1 266 ? -4.470 0.173 -13.195 1.00 94.94 266 VAL A O 1
ATOM 2135 N N . TYR A 1 267 ? -2.911 0.436 -14.804 1.00 97.62 267 TYR A N 1
ATOM 2136 C CA . TYR A 1 267 ? -1.767 0.634 -13.918 1.00 97.62 267 TYR A CA 1
ATOM 2137 C C . TYR A 1 267 ? -1.627 2.117 -13.576 1.00 97.62 267 TYR A C 1
ATOM 2139 O O . TYR A 1 267 ? -1.237 2.930 -14.410 1.00 97.62 267 TYR A O 1
ATOM 2147 N N . ARG A 1 268 ? -1.934 2.474 -12.332 1.00 97.38 268 ARG A N 1
ATOM 2148 C CA . ARG A 1 268 ? -1.762 3.823 -11.789 1.00 97.38 268 ARG A CA 1
ATOM 2149 C C . ARG A 1 268 ? -0.421 3.922 -11.080 1.00 97.38 268 ARG A C 1
ATOM 2151 O O . ARG A 1 268 ? -0.067 3.048 -10.292 1.00 97.38 268 ARG A O 1
ATOM 2158 N N . VAL A 1 269 ? 0.310 4.994 -11.342 1.00 97.38 269 VAL A N 1
ATOM 2159 C CA . VAL A 1 269 ? 1.645 5.243 -10.794 1.00 97.38 269 VAL A CA 1
ATOM 2160 C C . VAL A 1 269 ? 1.566 6.446 -9.875 1.00 97.38 269 VAL A C 1
ATOM 2162 O O . VAL A 1 269 ? 1.301 7.554 -10.332 1.00 97.38 269 VAL A O 1
ATOM 2165 N N . HIS A 1 270 ? 1.789 6.233 -8.585 1.00 96.75 270 HIS A N 1
ATOM 2166 C CA . HIS A 1 270 ? 1.893 7.292 -7.592 1.00 96.75 270 HIS A CA 1
ATOM 2167 C C . HIS A 1 270 ? 3.372 7.592 -7.374 1.00 96.75 270 HIS A C 1
ATOM 2169 O O . HIS A 1 270 ? 4.104 6.755 -6.850 1.00 96.75 270 HIS A O 1
ATOM 2175 N N . ILE A 1 271 ? 3.809 8.765 -7.811 1.00 95.31 271 ILE A N 1
ATOM 2176 C CA . ILE A 1 271 ? 5.195 9.222 -7.749 1.00 95.31 271 ILE A CA 1
ATOM 2177 C C . ILE A 1 271 ? 5.279 10.242 -6.625 1.00 95.31 271 ILE A C 1
ATOM 2179 O O . ILE A 1 271 ? 4.662 11.301 -6.715 1.00 95.31 271 ILE A O 1
ATOM 2183 N N . THR A 1 272 ? 6.025 9.924 -5.576 1.00 94.44 272 THR A N 1
ATOM 2184 C CA . THR A 1 272 ? 6.139 10.766 -4.384 1.00 94.44 272 THR A CA 1
ATOM 2185 C C . THR A 1 272 ? 7.575 11.221 -4.192 1.00 94.44 272 THR A C 1
ATOM 2187 O O . THR A 1 272 ? 8.484 10.386 -4.145 1.00 94.44 272 THR A O 1
ATOM 2190 N N . PHE A 1 273 ? 7.770 12.524 -4.038 1.00 91.38 273 PHE A N 1
ATOM 2191 C CA . PHE A 1 273 ? 9.064 13.149 -3.792 1.00 91.38 273 PHE A CA 1
ATOM 2192 C C . PHE A 1 273 ? 8.911 14.397 -2.923 1.00 91.38 273 PHE A C 1
ATOM 2194 O O . PHE A 1 273 ? 7.811 14.925 -2.769 1.00 91.38 273 PHE A O 1
ATOM 2201 N N . ASP A 1 274 ? 10.015 14.832 -2.324 1.00 87.31 274 ASP A N 1
ATOM 2202 C CA . ASP A 1 274 ? 10.050 16.034 -1.497 1.00 87.31 274 ASP A CA 1
ATOM 2203 C C . ASP A 1 274 ?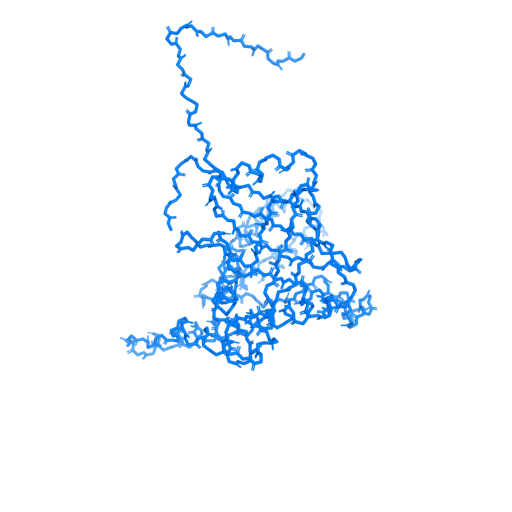 10.570 17.209 -2.330 1.00 87.31 274 ASP A C 1
ATOM 2205 O O . ASP A 1 274 ? 11.649 17.127 -2.918 1.00 87.31 274 ASP A O 1
ATOM 2209 N N . GLU A 1 275 ? 9.805 18.295 -2.350 1.00 80.56 275 GLU A N 1
ATOM 2210 C CA . GLU A 1 275 ? 10.139 19.564 -2.990 1.00 80.56 275 GLU A CA 1
ATOM 2211 C C . GLU A 1 275 ? 10.599 20.561 -1.916 1.00 80.56 275 GLU A C 1
ATOM 2213 O O . GLU A 1 275 ? 10.033 20.629 -0.817 1.00 80.56 275 GLU A O 1
ATOM 2218 N N . PHE A 1 276 ? 11.632 21.347 -2.221 1.00 74.81 276 PHE A N 1
ATOM 2219 C CA . PHE A 1 276 ? 12.043 22.449 -1.357 1.00 74.81 276 PHE A CA 1
ATOM 2220 C C . PHE A 1 276 ? 11.138 23.652 -1.604 1.00 74.81 276 PHE A C 1
ATOM 2222 O O . PHE A 1 276 ? 11.014 24.120 -2.734 1.00 74.81 276 PHE A O 1
ATOM 2229 N N . VAL A 1 277 ? 10.540 24.182 -0.540 1.00 68.94 277 VAL A N 1
ATOM 2230 C CA . VAL A 1 277 ? 9.805 25.444 -0.616 1.00 68.94 277 VAL A CA 1
ATOM 2231 C C . VAL A 1 277 ? 10.689 26.532 -0.028 1.00 68.94 277 VAL A C 1
ATOM 2233 O O . VAL A 1 277 ? 10.978 26.484 1.170 1.00 68.94 277 VAL A O 1
ATOM 2236 N N . PRO A 1 278 ? 11.144 27.514 -0.827 1.00 63.97 278 PRO A N 1
ATOM 2237 C CA . PRO A 1 278 ? 11.921 28.611 -0.282 1.00 63.97 278 PRO A CA 1
ATOM 2238 C C . PRO A 1 278 ? 11.083 29.354 0.758 1.00 63.97 278 PRO A C 1
ATOM 2240 O O . PRO A 1 278 ? 9.921 29.687 0.519 1.00 63.97 278 PRO A O 1
ATOM 2243 N N . CYS A 1 279 ? 11.681 29.606 1.924 1.00 57.94 279 CYS A N 1
ATOM 2244 C CA . CYS A 1 279 ? 11.064 30.422 2.961 1.00 57.94 279 CYS A CA 1
ATOM 2245 C C . CYS A 1 279 ? 10.755 31.800 2.365 1.00 57.94 279 CYS A C 1
ATOM 2247 O O . CYS A 1 279 ? 11.673 32.543 2.006 1.00 57.94 279 CYS A O 1
ATOM 2249 N N . GLN A 1 280 ? 9.471 32.130 2.220 1.00 58.56 280 GLN A N 1
ATOM 2250 C CA . GLN A 1 280 ? 9.065 33.471 1.826 1.00 58.56 280 GLN A CA 1
ATOM 2251 C C . GLN A 1 280 ? 9.335 34.407 3.002 1.00 58.56 280 GLN A C 1
ATOM 2253 O O . GLN A 1 280 ? 8.536 34.525 3.929 1.00 58.56 280 GLN A O 1
ATOM 2258 N N . VAL A 1 281 ? 10.490 35.070 2.972 1.00 61.75 281 VAL A N 1
ATOM 2259 C CA . VAL A 1 281 ? 10.784 36.165 3.893 1.00 61.75 281 VAL A CA 1
ATOM 2260 C C . VAL A 1 281 ? 9.968 37.368 3.433 1.00 61.75 281 VAL A C 1
ATOM 2262 O O . VAL A 1 281 ? 10.365 38.101 2.529 1.00 61.75 281 VAL A O 1
ATOM 2265 N N . VAL A 1 282 ? 8.793 37.556 4.032 1.00 63.09 282 VAL A N 1
ATOM 2266 C CA . VAL A 1 282 ? 7.998 38.769 3.833 1.00 63.09 282 VAL A CA 1
ATOM 2267 C C . VAL A 1 282 ? 8.679 39.894 4.609 1.00 63.09 282 VAL A C 1
ATOM 2269 O O . VAL A 1 282 ? 8.571 39.975 5.831 1.00 63.09 282 VAL A O 1
ATOM 2272 N N . SER A 1 283 ? 9.433 40.739 3.902 1.00 67.44 283 SER A N 1
ATOM 2273 C CA . SER A 1 283 ? 10.018 41.949 4.482 1.00 67.44 283 SER A CA 1
ATOM 2274 C C . SER A 1 283 ? 9.071 43.130 4.308 1.00 67.44 283 SER A C 1
ATOM 2276 O O . SER A 1 283 ? 8.675 43.458 3.192 1.00 67.44 283 SER A O 1
ATOM 2278 N N . PHE A 1 284 ? 8.777 43.823 5.406 1.00 74.06 284 PHE A N 1
ATOM 2279 C CA . PHE A 1 284 ? 8.018 45.077 5.404 1.00 74.06 284 PHE A CA 1
ATOM 2280 C C . PHE A 1 284 ? 8.903 46.316 5.195 1.00 74.06 284 PHE A C 1
ATOM 2282 O O . PHE A 1 284 ? 8.416 47.442 5.256 1.00 74.06 284 PHE A O 1
ATOM 2289 N N . SER A 1 285 ? 10.204 46.134 4.938 1.00 78.50 285 SER A N 1
ATOM 2290 C CA . SER A 1 285 ? 11.165 47.237 4.775 1.00 78.50 285 SER A CA 1
ATOM 2291 C C . SER A 1 285 ? 10.863 48.158 3.587 1.00 78.50 285 SER A C 1
ATOM 2293 O O . SER A 1 285 ? 11.342 49.285 3.564 1.00 78.50 285 SER A O 1
ATOM 2295 N N . ALA A 1 286 ? 10.076 47.695 2.611 1.00 74.56 286 ALA A N 1
ATOM 2296 C CA . ALA A 1 286 ? 9.643 48.470 1.447 1.00 74.56 286 ALA A CA 1
ATOM 2297 C C . ALA A 1 286 ? 8.179 48.959 1.544 1.00 74.56 286 ALA A C 1
ATOM 2299 O O . ALA A 1 286 ? 7.629 49.443 0.558 1.00 74.56 286 ALA A O 1
ATOM 2300 N N . GLY A 1 287 ? 7.547 48.840 2.719 1.00 70.50 287 GLY A N 1
ATOM 2301 C CA . GLY A 1 287 ? 6.117 49.092 2.916 1.00 70.50 287 GLY A CA 1
ATOM 2302 C C . GLY A 1 287 ? 5.255 47.839 2.716 1.00 70.50 287 GLY A C 1
ATOM 2303 O O . GLY A 1 287 ? 5.719 46.819 2.211 1.00 70.50 287 GLY A O 1
ATOM 2304 N N . ALA A 1 288 ? 3.995 47.902 3.156 1.00 80.38 288 ALA A N 1
ATOM 2305 C CA . ALA A 1 288 ? 3.026 46.809 3.054 1.00 80.38 288 ALA A CA 1
ATOM 2306 C C . ALA A 1 288 ? 1.773 47.275 2.305 1.00 80.38 288 ALA A C 1
ATOM 2308 O O . ALA A 1 288 ? 1.308 48.392 2.527 1.00 80.38 288 ALA A O 1
ATOM 2309 N N . ILE A 1 289 ? 1.197 46.409 1.470 1.00 74.44 289 ILE A N 1
ATOM 2310 C CA . ILE A 1 289 ? -0.119 46.624 0.857 1.00 74.44 289 ILE A CA 1
ATOM 2311 C C . ILE A 1 289 ? -1.111 45.690 1.551 1.00 74.44 289 ILE A C 1
ATOM 2313 O O . ILE A 1 289 ? -0.933 44.473 1.536 1.00 74.44 289 ILE A O 1
ATOM 2317 N N . GLY A 1 290 ? -2.143 46.263 2.170 1.00 73.00 290 GLY A N 1
ATOM 2318 C CA . GLY A 1 290 ? -3.279 45.510 2.695 1.00 73.00 290 GLY A CA 1
ATOM 2319 C C . GLY A 1 290 ? -4.280 45.242 1.577 1.00 73.00 290 GLY A C 1
ATOM 2320 O O . GLY A 1 290 ? -4.767 46.182 0.955 1.00 73.00 290 GLY A O 1
ATOM 2321 N N . VAL A 1 291 ? -4.575 43.971 1.317 1.00 74.19 291 VAL A N 1
ATOM 2322 C CA . VAL A 1 291 ? -5.645 43.561 0.402 1.00 74.19 291 VAL A CA 1
ATOM 2323 C C . VAL A 1 291 ? -6.815 43.092 1.259 1.00 74.19 291 VAL A C 1
ATOM 2325 O O . VAL A 1 291 ? -6.690 42.090 1.963 1.00 74.19 291 VAL A O 1
ATOM 2328 N N . ASP A 1 292 ? -7.924 43.831 1.230 1.00 73.06 292 ASP A N 1
ATOM 2329 C CA . ASP A 1 292 ? -9.183 43.378 1.821 1.00 73.06 292 ASP A CA 1
ATOM 2330 C C . ASP A 1 292 ? -9.805 42.330 0.888 1.00 73.06 292 ASP A C 1
ATOM 2332 O O . ASP A 1 292 ? -10.016 42.588 -0.297 1.00 73.06 292 ASP A O 1
ATOM 2336 N N . VAL A 1 293 ? -10.012 41.121 1.405 1.00 72.69 293 VAL A N 1
ATOM 2337 C CA . VAL A 1 293 ? -10.552 39.972 0.660 1.00 72.69 293 VAL A CA 1
ATOM 2338 C C . VAL A 1 293 ? -11.993 39.644 1.062 1.00 72.69 293 VAL A C 1
ATOM 2340 O O . VAL A 1 293 ? -12.480 38.563 0.732 1.00 72.69 293 VAL A O 1
ATOM 2343 N N . ASN A 1 294 ? -12.686 40.550 1.761 1.00 57.94 294 ASN A N 1
ATOM 2344 C CA . ASN A 1 294 ? -14.128 40.422 1.967 1.00 57.94 294 ASN A CA 1
ATOM 2345 C C . ASN A 1 294 ? -14.906 40.820 0.692 1.00 57.94 294 ASN A C 1
ATOM 2347 O O . ASN A 1 294 ? -14.725 41.941 0.214 1.00 57.94 294 ASN A O 1
ATOM 2351 N N . PRO A 1 295 ? -15.754 39.928 0.138 1.00 60.00 295 PRO A N 1
ATOM 2352 C CA . PRO A 1 295 ? -16.692 40.259 -0.936 1.00 60.00 295 PRO A CA 1
ATOM 2353 C C . PRO A 1 295 ? -17.903 41.069 -0.453 1.00 60.00 295 PRO A C 1
ATOM 2355 O O . PRO A 1 295 ? -18.290 40.933 0.732 1.00 60.00 295 PRO A O 1
#